Protein AF-A0A2V8YLY0-F1 (afdb_monomer)

Mean predicted aligned error: 11.82 Å

Foldseek 3Di:
DPDDPVRVVLLVLLLVLLVLLLCLCVVLVVCVVQVLVSVLSVLVNCLSVVLVVLCVPVNPPDPVSVVVNLVSLVVSLVSVLVSLVSLVCVLCVVPVVVCVVVVVVLVVLLVVQLVVLQVQLVPDPHSSVSSSVSSVLSSLVSLLVSLVVSVVCCVVVVSDDAPLSVLLSVLSNQLSVQLNVLVVCCVVVVPPCPVVSVVSNSVSNSVSSCSNNVVSVDRRDPDDPDPPPDDPVRVVVVVVVVVVVVVVVVVVVVVVVVVVVD

Secondary structure (DSSP, 8-state):
----HHHHHHHHHHHHHHHHHHHHHHHTTHHHH-HHHHHHHHHHHHHHHHHHHHHHHH-TT-HHHHHHHHHHHHHHHHHHHHHHHHHHHHHHTT-HHHHHHHHHHHHHHHHHHHHHHHHHHHTSSSHHHHHHHHHHHHHHHHHHHHHHHHHHHHHHH-----HHHHHHHHHHHHHHHHHHHHHHHHHHHHHHHHHHHHHHHHHHHHHHHHHHHHHHTSPPPP-PPP--SS-HHHHHHHHHHHHHHHHHHHHHHHHHHHHT--

Solvent-accessible surface area (backbone atoms only — not comparable to full-atom values): 14136 Å² total; per-residue (Å²): 130,88,68,51,74,65,57,50,49,51,52,51,50,46,52,51,50,52,50,52,40,40,50,42,35,61,76,66,48,41,41,80,76,37,50,47,46,40,49,31,48,55,47,54,52,58,42,56,52,46,48,53,49,39,44,70,75,60,33,91,85,32,68,68,40,51,54,51,47,55,50,46,49,51,53,50,52,53,30,46,52,45,23,52,50,50,51,53,50,62,58,32,58,92,38,61,76,57,38,66,61,52,50,54,59,52,52,48,51,53,50,52,40,51,51,51,14,51,58,62,6,71,79,42,101,51,37,71,61,45,22,51,54,39,38,50,57,42,45,28,48,49,49,33,54,51,52,50,50,50,51,53,48,28,69,74,66,66,46,76,57,53,78,67,55,50,38,49,51,46,21,52,41,55,31,22,48,50,48,48,50,52,52,56,47,36,72,74,42,47,89,79,38,54,80,49,50,61,55,52,53,50,51,41,47,46,52,24,51,48,49,51,36,64,63,58,76,43,83,74,76,76,83,74,73,77,83,62,94,45,54,75,64,53,49,51,51,53,51,50,51,51,52,53,51,52,51,50,55,53,51,50,53,54,48,54,55,56,65,72,76,111

Radius of gyration: 26.2 Å; Cα contacts (8 Å, |Δi|>4): 186; chains: 1; bounding box: 72×65×74 Å

pLDDT: mean 78.49, std 9.24, range [40.53, 93.44]

Nearest PDB structures (foldseek):
  8kgk-assembly1_A  TM=4.768E-01  e=6.847E-01  Homo sapiens
  8z8z-assembly1_B  TM=4.103E-01  e=3.509E+00  Homo sapiens

Sequence (262 aa):
MNLSPFQNFIWIAGTVLKLLLCVLVFARGLHRRLPLFSLYIALLLPEAVGVHWVYRHWGYTSQAAKYFYWMSLGIVLCARALAVAELCWRSLRDSPAVWGTVRKPLVLLASALLVYAAVSAASNRSPMIAFTLAVERSLDFGIVVILAALAGLGVRYKVWLGQTEKKVVLGFAVYSAFQVVNDALMEKWMMQYFRWWVSASVISFDAALLIWIVPLLRPLPPLTPPPTLFSQEESTAILAQILEQLRRIVQETKRVLRSRWK

Structure (mmCIF, N/CA/C/O backbone):
data_AF-A0A2V8YLY0-F1
#
_entry.id   AF-A0A2V8YLY0-F1
#
loop_
_atom_site.group_PDB
_atom_site.id
_atom_site.type_symbol
_atom_site.label_atom_id
_atom_site.label_alt_id
_atom_site.label_comp_id
_atom_site.label_asym_id
_atom_site.label_entity_id
_atom_site.label_seq_id
_atom_site.pdbx_PDB_ins_code
_atom_site.Cartn_x
_atom_site.Cartn_y
_atom_site.Cartn_z
_atom_site.occupancy
_atom_site.B_iso_or_equiv
_atom_site.auth_seq_id
_atom_site.auth_comp_id
_atom_site.auth_asym_id
_atom_site.auth_atom_id
_atom_site.pdbx_PDB_model_num
ATOM 1 N N . MET A 1 1 ? 12.822 -14.655 -23.819 1.00 41.16 1 MET A N 1
ATOM 2 C CA . MET A 1 1 ? 13.603 -15.000 -22.611 1.00 41.16 1 MET A CA 1
ATOM 3 C C . MET A 1 1 ? 12.951 -16.216 -21.981 1.00 41.16 1 MET A C 1
ATOM 5 O O . MET A 1 1 ? 11.786 -16.120 -21.620 1.00 41.16 1 MET A O 1
ATOM 9 N N . ASN A 1 2 ? 13.652 -17.349 -21.901 1.00 40.53 2 ASN A N 1
ATOM 10 C CA . ASN A 1 2 ? 13.166 -18.500 -21.139 1.00 40.53 2 ASN A CA 1
ATOM 11 C C . ASN A 1 2 ? 13.320 -18.159 -19.654 1.00 40.53 2 ASN A C 1
ATOM 13 O O . ASN A 1 2 ? 14.417 -18.245 -19.108 1.00 40.53 2 ASN A O 1
ATOM 17 N N . LEU A 1 3 ? 12.239 -17.671 -19.041 1.00 54.91 3 LEU A N 1
ATOM 18 C CA . LEU A 1 3 ? 12.147 -17.500 -17.593 1.00 54.91 3 LEU A CA 1
ATOM 19 C C . LEU A 1 3 ? 12.458 -18.847 -16.935 1.00 54.91 3 LEU A C 1
ATOM 21 O O . LEU A 1 3 ? 12.030 -19.893 -17.432 1.00 54.91 3 LEU A O 1
ATOM 25 N N . SER A 1 4 ? 13.224 -18.836 -15.844 1.00 69.94 4 SER A N 1
ATOM 26 C CA . SER A 1 4 ? 13.505 -20.084 -15.134 1.00 69.94 4 SER A CA 1
ATOM 27 C C . SER A 1 4 ? 12.184 -20.718 -14.663 1.00 69.94 4 SER A C 1
ATOM 29 O O . SER A 1 4 ? 11.226 -19.989 -14.382 1.00 69.94 4 SER A O 1
ATOM 31 N N . PRO A 1 5 ? 12.093 -22.056 -14.541 1.00 73.62 5 PRO A N 1
ATOM 32 C CA . PRO A 1 5 ? 10.867 -22.723 -14.087 1.00 73.62 5 PRO A CA 1
ATOM 33 C C . PRO A 1 5 ? 10.334 -22.142 -12.769 1.00 73.62 5 PRO A C 1
ATOM 35 O O . PRO A 1 5 ? 9.130 -21.980 -12.589 1.00 73.62 5 PRO A O 1
ATOM 38 N N . PHE A 1 6 ? 11.254 -21.741 -11.888 1.00 73.06 6 PHE A N 1
ATOM 39 C CA . PHE A 1 6 ? 10.962 -21.073 -10.625 1.00 73.06 6 PHE A CA 1
ATOM 40 C C . PHE A 1 6 ? 10.314 -19.690 -10.803 1.00 73.06 6 PHE A C 1
ATOM 42 O O . PHE A 1 6 ? 9.319 -19.391 -10.151 1.00 73.06 6 PHE A O 1
ATOM 49 N N . GLN A 1 7 ? 10.828 -18.858 -11.714 1.00 69.56 7 GLN A N 1
ATOM 50 C CA . GLN A 1 7 ? 10.248 -17.541 -11.999 1.00 69.56 7 GLN A CA 1
ATOM 51 C C . GLN A 1 7 ? 8.845 -17.655 -12.596 1.00 69.56 7 GLN A C 1
ATOM 53 O O . GLN A 1 7 ? 7.955 -16.913 -12.192 1.00 69.56 7 GLN A O 1
ATOM 58 N N . ASN A 1 8 ? 8.627 -18.609 -13.506 1.00 75.38 8 ASN A N 1
ATOM 59 C CA . ASN A 1 8 ? 7.294 -18.877 -14.049 1.00 75.38 8 ASN A CA 1
ATOM 60 C C . ASN A 1 8 ? 6.316 -19.329 -12.961 1.00 75.38 8 ASN A C 1
ATOM 62 O O . ASN A 1 8 ? 5.186 -18.846 -12.924 1.00 75.38 8 ASN A O 1
ATOM 66 N N . PHE A 1 9 ? 6.748 -20.218 -12.060 1.00 80.38 9 PHE A N 1
ATOM 67 C CA . PHE A 1 9 ? 5.917 -20.674 -10.948 1.00 80.38 9 PHE A CA 1
ATOM 68 C C . PHE A 1 9 ? 5.492 -19.515 -10.039 1.00 80.38 9 PHE A C 1
ATOM 70 O O . PHE A 1 9 ? 4.301 -19.357 -9.784 1.00 80.38 9 PHE A O 1
ATOM 77 N N . ILE A 1 10 ? 6.440 -18.670 -9.617 1.00 77.31 10 ILE A N 1
ATOM 78 C CA . ILE A 1 10 ? 6.153 -17.482 -8.799 1.00 77.31 10 ILE A CA 1
ATOM 79 C C . ILE A 1 10 ? 5.173 -16.550 -9.518 1.00 77.31 10 ILE A C 1
ATOM 81 O O . ILE A 1 10 ? 4.211 -16.075 -8.924 1.00 77.31 10 ILE A O 1
ATOM 85 N N . TRP A 1 11 ? 5.382 -16.308 -10.810 1.00 73.69 11 TRP A N 1
ATOM 86 C CA . TRP A 1 11 ? 4.554 -15.377 -11.571 1.00 73.69 11 TRP A CA 1
ATOM 87 C C . TRP A 1 11 ? 3.104 -15.868 -11.721 1.00 73.69 11 TRP A C 1
ATOM 89 O O . TRP A 1 11 ? 2.153 -15.094 -11.562 1.00 73.69 11 TRP A O 1
ATOM 99 N N . ILE A 1 12 ? 2.920 -17.170 -11.968 1.00 80.69 12 ILE A N 1
ATOM 100 C CA . ILE A 1 12 ? 1.597 -17.808 -12.008 1.00 80.69 12 ILE A CA 1
ATOM 101 C C . ILE A 1 12 ? 0.954 -17.772 -10.620 1.00 80.69 12 ILE A C 1
ATOM 103 O O . ILE A 1 12 ? -0.197 -17.353 -10.502 1.00 80.69 12 ILE A O 1
ATOM 107 N N . ALA A 1 13 ? 1.691 -18.157 -9.575 1.00 84.31 13 ALA A N 1
ATOM 108 C CA . ALA A 1 13 ? 1.198 -18.153 -8.202 1.00 84.31 13 ALA A CA 1
ATOM 109 C C . ALA A 1 13 ? 0.728 -16.751 -7.780 1.00 84.31 13 ALA A C 1
ATOM 111 O O . ALA A 1 13 ? -0.413 -16.602 -7.343 1.00 84.31 13 ALA A O 1
ATOM 112 N N . GLY A 1 14 ? 1.538 -15.715 -8.008 1.00 83.12 14 GLY A N 1
ATOM 113 C CA . GLY A 1 14 ? 1.180 -14.327 -7.712 1.00 83.12 14 GLY A CA 1
ATOM 114 C C . GLY A 1 14 ? -0.052 -13.852 -8.489 1.00 83.12 14 GLY A C 1
ATOM 115 O O . GLY A 1 14 ? -0.933 -13.198 -7.929 1.00 83.12 14 GLY A O 1
ATOM 116 N N . THR A 1 15 ? -0.190 -14.238 -9.763 1.00 83.44 15 THR A N 1
ATOM 117 C CA . THR A 1 15 ? -1.382 -13.913 -10.570 1.00 83.44 15 THR A CA 1
ATOM 118 C C . THR A 1 15 ? -2.642 -14.590 -10.019 1.00 83.44 15 THR A C 1
ATOM 120 O O . THR A 1 15 ? -3.688 -13.949 -9.900 1.00 83.44 15 THR A O 1
ATOM 123 N N . VAL A 1 16 ? -2.543 -15.862 -9.618 1.00 87.31 16 VAL A N 1
ATOM 124 C CA . VAL A 1 16 ? -3.645 -16.604 -8.988 1.00 87.31 16 VAL A CA 1
ATOM 125 C C . VAL A 1 16 ? -4.021 -15.988 -7.640 1.00 87.31 16 VAL A C 1
ATOM 127 O O . VAL A 1 16 ? -5.209 -15.810 -7.374 1.00 87.31 16 VAL A O 1
ATOM 130 N N . LEU A 1 17 ? -3.046 -15.598 -6.812 1.00 87.56 17 LEU A N 1
ATOM 131 C CA . LEU A 1 17 ? -3.305 -14.917 -5.539 1.00 87.56 17 LEU A CA 1
ATOM 132 C C . LEU A 1 17 ? -4.013 -13.571 -5.748 1.00 87.56 17 LEU A C 1
ATOM 134 O O . LEU A 1 17 ? -4.993 -13.293 -5.057 1.00 87.56 17 LEU A O 1
ATOM 138 N N . LYS A 1 18 ? -3.569 -12.753 -6.715 1.00 88.44 18 LYS A N 1
ATOM 139 C CA . LYS A 1 18 ? -4.235 -11.486 -7.078 1.00 88.44 18 LYS A CA 1
ATOM 140 C C . LYS A 1 18 ? -5.692 -11.722 -7.488 1.00 88.44 18 LYS A C 1
ATOM 142 O O . LYS A 1 18 ? -6.584 -11.013 -7.020 1.00 88.44 18 LYS A O 1
ATOM 147 N N . LEU A 1 19 ? -5.943 -12.736 -8.322 1.00 88.94 19 LEU A N 1
ATOM 148 C CA . LEU A 1 19 ? -7.290 -13.094 -8.773 1.00 88.94 19 LEU A CA 1
ATOM 149 C C . LEU A 1 19 ? -8.170 -13.557 -7.608 1.00 88.94 19 LEU A C 1
ATOM 151 O O . LEU A 1 19 ? -9.281 -13.058 -7.440 1.00 88.94 19 LEU A O 1
ATOM 155 N N . LEU A 1 20 ? -7.655 -14.464 -6.776 1.00 89.12 20 LEU A N 1
ATOM 156 C CA . LEU A 1 20 ? -8.348 -14.968 -5.595 1.00 89.12 20 LEU A CA 1
ATOM 157 C C . LEU A 1 20 ? -8.722 -13.821 -4.650 1.00 89.12 20 LEU A C 1
ATOM 159 O O . LEU A 1 20 ? -9.869 -13.727 -4.216 1.00 89.12 20 LEU A O 1
ATOM 163 N N . LEU A 1 21 ? -7.774 -12.926 -4.358 1.00 87.94 21 LEU A N 1
ATOM 164 C CA . LEU A 1 21 ? -8.014 -11.775 -3.497 1.00 87.94 21 LEU A CA 1
ATOM 165 C C . LEU A 1 21 ? -9.084 -10.853 -4.089 1.00 87.94 21 LEU A C 1
ATOM 167 O O . LEU A 1 21 ? -9.997 -10.454 -3.370 1.00 87.94 21 LEU A O 1
ATOM 171 N N . CYS A 1 22 ? -9.019 -10.563 -5.390 1.00 89.06 22 CYS A N 1
ATOM 172 C CA . CYS A 1 22 ? -10.027 -9.763 -6.079 1.00 89.06 22 CYS A CA 1
ATOM 173 C C . CYS A 1 22 ? -11.427 -10.380 -5.924 1.00 89.06 22 CYS A C 1
ATOM 175 O O . CYS A 1 22 ? -12.341 -9.727 -5.417 1.00 89.06 22 CYS A O 1
ATOM 177 N N . VAL A 1 23 ? -11.581 -11.670 -6.243 1.00 88.62 23 VAL A N 1
ATOM 178 C CA . VAL A 1 23 ? -12.856 -12.389 -6.090 1.00 88.62 23 VAL A CA 1
ATOM 179 C C . VAL A 1 23 ? -13.354 -12.327 -4.646 1.00 88.62 23 VAL A C 1
ATOM 181 O O . VAL A 1 23 ? -14.522 -12.017 -4.420 1.00 88.62 23 VAL A O 1
ATOM 184 N N . LEU A 1 24 ? -12.485 -12.552 -3.657 1.00 85.69 24 LEU A N 1
ATOM 185 C CA . LEU A 1 24 ? -12.855 -12.491 -2.240 1.00 85.69 24 LEU A CA 1
ATOM 186 C C . LEU A 1 24 ? -13.300 -11.087 -1.808 1.00 85.69 24 LEU A C 1
ATOM 188 O O . LEU A 1 24 ? -14.279 -10.963 -1.074 1.00 85.69 24 LEU A O 1
ATOM 192 N N . VAL A 1 25 ? -12.635 -10.029 -2.275 1.00 87.25 25 VAL A N 1
ATOM 193 C CA . VAL A 1 25 ? -12.986 -8.631 -1.969 1.00 87.25 25 VAL A CA 1
ATOM 194 C C . VAL A 1 25 ? -14.392 -8.280 -2.473 1.00 87.25 25 VAL A C 1
ATOM 196 O O . VAL A 1 25 ? -15.172 -7.641 -1.753 1.00 87.25 25 VAL A O 1
ATOM 199 N N . PHE A 1 26 ? -14.751 -8.731 -3.678 1.00 86.88 26 PHE A N 1
ATOM 200 C CA . PHE A 1 26 ? -16.082 -8.505 -4.245 1.00 86.88 26 PHE A CA 1
ATOM 201 C C . PHE A 1 26 ? -17.141 -9.426 -3.627 1.00 86.88 26 PHE A C 1
ATOM 203 O O . PHE A 1 26 ? -18.161 -8.926 -3.149 1.00 86.88 26 PHE A O 1
ATOM 210 N N . ALA A 1 27 ? -16.872 -10.731 -3.535 1.00 84.44 27 ALA A N 1
ATOM 211 C CA . ALA A 1 27 ? -17.805 -11.727 -3.006 1.00 84.44 27 ALA A CA 1
ATOM 212 C C . ALA A 1 27 ? -18.130 -11.516 -1.519 1.00 84.44 27 ALA A C 1
ATOM 214 O O . ALA A 1 27 ? -19.262 -11.729 -1.092 1.00 84.44 27 ALA A O 1
ATOM 215 N N . ARG A 1 28 ? -17.158 -11.065 -0.713 1.00 82.12 28 ARG A N 1
ATOM 216 C CA . ARG A 1 28 ? -17.361 -10.783 0.719 1.00 82.12 28 ARG A CA 1
ATOM 217 C C . ARG A 1 28 ? -17.879 -9.371 0.996 1.00 82.12 28 ARG A C 1
ATOM 219 O O . ARG A 1 28 ? -18.094 -9.033 2.155 1.00 82.12 28 ARG A O 1
ATOM 226 N N . GLY A 1 29 ? -18.071 -8.534 -0.026 1.00 80.88 29 GLY A N 1
ATOM 227 C CA . GLY A 1 29 ? -18.573 -7.169 0.151 1.00 80.88 29 GLY A CA 1
ATOM 228 C C . GLY A 1 29 ? -17.566 -6.193 0.771 1.00 80.88 29 GLY A C 1
ATOM 229 O O . GLY A 1 29 ? -17.969 -5.124 1.237 1.00 80.88 29 GLY A O 1
ATOM 230 N N . LEU A 1 30 ? -16.264 -6.519 0.770 1.00 82.25 30 LEU A N 1
ATOM 231 C CA . LEU A 1 30 ? -15.231 -5.621 1.296 1.00 82.25 30 LEU A CA 1
ATOM 232 C C . LEU A 1 30 ? -15.172 -4.315 0.495 1.00 82.25 30 LEU A C 1
ATOM 234 O O . LEU A 1 30 ? -14.935 -3.272 1.088 1.00 82.25 30 LEU A O 1
ATOM 238 N N . HIS A 1 31 ? -15.513 -4.334 -0.797 1.00 83.88 31 HIS A N 1
ATOM 239 C CA . HIS A 1 31 ? -15.623 -3.135 -1.641 1.00 83.88 31 HIS A CA 1
ATOM 240 C C . HIS A 1 31 ? -16.570 -2.055 -1.104 1.00 83.88 31 HIS A C 1
ATOM 242 O O . HIS A 1 31 ? -16.339 -0.873 -1.339 1.00 83.88 31 HIS A O 1
ATOM 248 N N . ARG A 1 32 ? -17.599 -2.423 -0.328 1.00 81.19 32 ARG A N 1
ATOM 249 C CA . ARG A 1 32 ? -18.477 -1.444 0.338 1.00 81.19 32 ARG A CA 1
ATOM 250 C C . ARG A 1 32 ? -17.827 -0.838 1.581 1.00 81.19 32 ARG A C 1
ATOM 252 O O . ARG A 1 32 ? -18.146 0.283 1.971 1.00 81.19 32 ARG A O 1
ATOM 259 N N . ARG A 1 33 ? -16.926 -1.587 2.225 1.00 80.25 33 ARG A N 1
ATOM 260 C CA . ARG A 1 33 ? -16.197 -1.158 3.422 1.00 80.25 33 ARG A CA 1
ATOM 261 C C . ARG A 1 33 ? -14.854 -0.516 3.116 1.00 80.25 33 ARG A C 1
ATOM 263 O O . ARG A 1 33 ? -14.413 0.240 3.946 1.00 80.25 33 ARG A O 1
ATOM 270 N N . LEU A 1 34 ? -14.183 -0.800 2.014 1.00 84.19 34 LEU A N 1
ATOM 271 C CA . LEU A 1 34 ? -12.896 -0.199 1.654 1.00 84.19 34 LEU A CA 1
ATOM 272 C C . LEU A 1 34 ? -12.841 -0.045 0.125 1.00 84.19 34 LEU A C 1
ATOM 274 O O . LEU A 1 34 ? -12.194 -0.856 -0.550 1.00 84.19 34 LEU A O 1
ATOM 278 N N . PRO A 1 35 ? -13.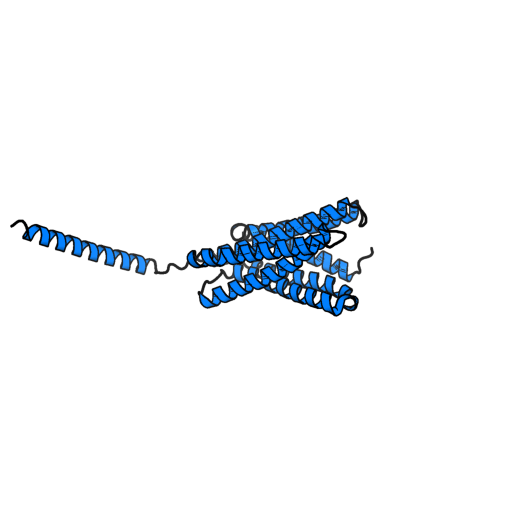601 0.905 -0.456 1.00 87.56 35 PRO A N 1
ATOM 279 C CA . PRO A 1 35 ? -13.665 1.090 -1.902 1.00 87.56 35 PRO A CA 1
ATOM 280 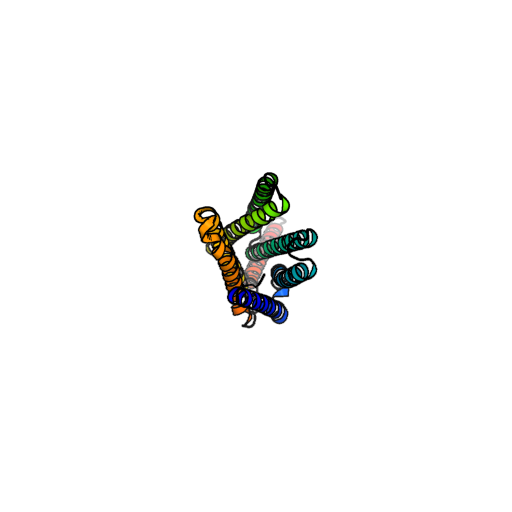C C . PRO A 1 35 ? -12.309 1.413 -2.538 1.00 87.56 35 PRO A C 1
ATOM 282 O O . PRO A 1 35 ? -12.028 0.884 -3.611 1.00 87.56 35 PRO A O 1
ATOM 285 N N . LEU A 1 36 ? -11.446 2.213 -1.897 1.00 88.38 36 LEU A N 1
ATOM 286 C CA . LEU A 1 36 ? -10.148 2.582 -2.481 1.00 88.38 36 LEU A CA 1
ATOM 287 C C . LEU A 1 36 ? -9.148 1.426 -2.413 1.00 88.38 36 LEU A C 1
ATOM 289 O O . LEU A 1 36 ? -8.455 1.163 -3.394 1.00 88.38 36 LEU A O 1
ATOM 293 N N . PHE A 1 37 ? -9.130 0.668 -1.312 1.00 87.81 37 PHE A N 1
ATOM 294 C CA . PHE A 1 37 ? -8.373 -0.590 -1.266 1.00 87.81 37 PHE A CA 1
ATOM 295 C C . PHE A 1 37 ? -8.852 -1.580 -2.333 1.00 87.81 37 PHE A C 1
ATOM 297 O O . PHE A 1 37 ? -8.048 -2.210 -3.013 1.00 87.81 37 PHE A O 1
ATOM 304 N N . SER A 1 38 ? -10.164 -1.695 -2.521 1.00 87.50 38 SER A N 1
ATOM 305 C CA . SER A 1 38 ? -10.733 -2.622 -3.502 1.00 87.50 38 SER A CA 1
ATOM 306 C C . SER A 1 38 ? -10.431 -2.198 -4.936 1.00 87.50 38 SER A C 1
ATOM 308 O O . SER A 1 38 ? -10.157 -3.052 -5.773 1.00 87.50 38 SER A O 1
ATOM 310 N N . LEU A 1 39 ? -10.408 -0.889 -5.205 1.00 90.06 39 LEU A N 1
ATOM 311 C CA . LEU A 1 39 ? -9.943 -0.334 -6.473 1.00 90.06 39 LEU A CA 1
ATOM 312 C C . LEU A 1 39 ? -8.467 -0.666 -6.715 1.00 90.06 39 LEU A C 1
ATOM 314 O O . LEU A 1 39 ? -8.121 -1.109 -7.806 1.00 90.06 39 LEU A O 1
ATOM 318 N N . TYR A 1 40 ? -7.610 -0.511 -5.703 1.00 89.12 40 TYR A N 1
ATOM 319 C CA . TYR A 1 40 ? -6.205 -0.911 -5.791 1.00 89.12 40 TYR A CA 1
ATOM 320 C C . TYR A 1 40 ? -6.063 -2.398 -6.147 1.00 89.12 40 TYR A C 1
ATOM 322 O O . TYR A 1 40 ? -5.373 -2.726 -7.110 1.00 89.12 40 TYR A O 1
ATOM 330 N N . ILE A 1 41 ? -6.780 -3.290 -5.453 1.00 88.31 41 ILE A N 1
ATOM 331 C CA . ILE A 1 41 ? -6.767 -4.728 -5.764 1.00 88.31 41 ILE A CA 1
ATOM 332 C C . ILE A 1 41 ? -7.286 -5.010 -7.179 1.00 88.31 41 ILE A C 1
ATOM 334 O O . ILE A 1 41 ? -6.700 -5.820 -7.897 1.00 88.31 41 ILE A O 1
ATOM 338 N N . ALA A 1 42 ? -8.348 -4.328 -7.608 1.00 88.62 42 ALA A N 1
ATOM 339 C CA . ALA A 1 42 ? -8.891 -4.483 -8.951 1.00 88.62 42 ALA A CA 1
ATOM 340 C C . ALA A 1 42 ? -7.898 -4.037 -10.033 1.00 88.62 42 ALA A C 1
ATOM 342 O O . ALA A 1 42 ? -7.843 -4.674 -11.076 1.00 88.62 42 ALA A O 1
ATOM 343 N N . LEU A 1 43 ? -7.090 -2.999 -9.783 1.00 88.44 43 LEU A N 1
ATOM 344 C CA . LEU A 1 43 ? -6.083 -2.487 -10.721 1.00 88.44 43 LEU A CA 1
ATOM 345 C C . LEU A 1 43 ? -4.837 -3.383 -10.842 1.00 88.44 43 LEU A C 1
ATOM 347 O O . LEU A 1 43 ? -4.182 -3.357 -11.882 1.00 88.44 43 LEU A O 1
ATOM 351 N N . LEU A 1 44 ? -4.543 -4.224 -9.843 1.00 86.00 44 LEU A N 1
ATOM 352 C CA . LEU A 1 44 ? -3.421 -5.175 -9.898 1.00 86.00 44 LEU A CA 1
ATOM 353 C C . LEU A 1 44 ? -3.583 -6.252 -10.985 1.00 86.00 44 LEU A C 1
ATOM 355 O O . LEU A 1 44 ? -2.586 -6.798 -11.459 1.00 86.00 44 LEU A O 1
ATOM 359 N N . LEU A 1 45 ? -4.821 -6.595 -11.358 1.00 85.06 45 LEU A N 1
ATOM 360 C CA . LEU A 1 45 ? -5.109 -7.613 -12.374 1.00 85.06 45 LEU A CA 1
ATOM 361 C C . LEU A 1 45 ? -4.899 -7.092 -13.811 1.00 85.06 45 LEU A C 1
ATOM 363 O O . LEU A 1 45 ? -4.133 -7.717 -14.546 1.00 85.06 45 LEU A O 1
ATOM 367 N N . PRO A 1 46 ? -5.507 -5.960 -14.230 1.00 83.56 46 PRO A N 1
ATOM 368 C CA . PRO A 1 46 ? -5.242 -5.340 -15.523 1.00 83.56 46 PRO A CA 1
ATOM 369 C C . PRO A 1 46 ? -3.779 -4.961 -15.709 1.00 83.56 46 PRO A C 1
ATOM 371 O O . PRO A 1 46 ? -3.284 -5.056 -16.824 1.00 83.56 46 PRO A O 1
ATOM 374 N N . GLU A 1 47 ? -3.082 -4.553 -14.646 1.00 83.06 47 GLU A N 1
ATOM 375 C CA . GLU A 1 47 ? -1.647 -4.282 -14.714 1.00 83.06 47 GLU A CA 1
ATOM 376 C C . GLU A 1 47 ? -0.868 -5.563 -15.042 1.00 83.06 47 GLU A C 1
ATOM 378 O O . GLU A 1 47 ? -0.179 -5.605 -16.059 1.00 83.06 47 GLU A O 1
ATOM 383 N N . ALA A 1 48 ? -1.071 -6.652 -14.293 1.00 79.06 48 ALA A N 1
ATOM 384 C CA . ALA A 1 48 ? -0.387 -7.920 -14.551 1.00 79.06 48 ALA A CA 1
ATOM 385 C C . ALA A 1 48 ? -0.677 -8.493 -15.954 1.00 79.06 48 ALA A C 1
ATOM 387 O O . ALA A 1 48 ? 0.237 -8.922 -16.664 1.00 79.06 48 ALA A O 1
ATOM 388 N N . VAL A 1 49 ? -1.948 -8.482 -16.374 1.00 80.06 49 VAL A N 1
ATOM 389 C CA . VAL A 1 49 ? -2.377 -8.992 -17.688 1.00 80.06 49 VAL A CA 1
ATOM 390 C C . VAL A 1 49 ? -1.921 -8.065 -18.813 1.00 80.06 49 VAL A C 1
ATOM 392 O O . VAL A 1 49 ? -1.402 -8.533 -19.827 1.00 80.06 49 VAL A O 1
ATOM 395 N N . GLY A 1 50 ? -2.086 -6.756 -18.630 1.00 77.69 50 GLY A N 1
ATOM 396 C CA . GLY A 1 50 ? -1.722 -5.733 -19.601 1.00 77.69 50 GLY A CA 1
ATOM 397 C C . GLY A 1 50 ? -0.229 -5.750 -19.881 1.00 77.69 50 GLY A C 1
ATOM 398 O O . GLY A 1 50 ? 0.169 -5.849 -21.035 1.00 77.69 50 GLY A O 1
ATOM 399 N N . VAL A 1 51 ? 0.605 -5.764 -18.841 1.00 74.75 51 VAL A N 1
ATOM 400 C CA . VAL A 1 51 ? 2.064 -5.839 -18.981 1.00 74.75 51 VAL A CA 1
ATOM 401 C C . VAL A 1 51 ? 2.483 -7.109 -19.726 1.00 74.75 51 VAL A C 1
ATOM 403 O O . VAL A 1 51 ? 3.281 -7.039 -20.662 1.00 74.75 51 VAL A O 1
ATOM 406 N N . HIS A 1 52 ? 1.905 -8.264 -19.383 1.00 74.31 52 HIS A N 1
ATOM 407 C CA . HIS A 1 52 ? 2.198 -9.520 -20.077 1.00 74.31 52 HIS A CA 1
ATOM 408 C C . HIS A 1 52 ? 1.814 -9.475 -21.561 1.00 74.31 52 HIS A C 1
ATOM 410 O O . HIS A 1 52 ? 2.593 -9.886 -22.424 1.00 74.31 52 HIS A O 1
ATOM 416 N N . TRP A 1 53 ? 0.627 -8.954 -21.871 1.00 76.81 53 TRP A N 1
ATOM 417 C CA . TRP A 1 53 ? 0.128 -8.854 -23.240 1.00 76.81 53 TRP A CA 1
ATOM 418 C C . TRP A 1 53 ? 0.948 -7.868 -24.081 1.00 76.81 53 TRP A C 1
ATOM 420 O O . TRP A 1 53 ? 1.380 -8.207 -25.182 1.00 76.81 53 TRP A O 1
ATOM 430 N N . VAL A 1 54 ? 1.244 -6.688 -23.530 1.00 76.81 54 VAL A N 1
ATOM 431 C CA . VAL A 1 54 ? 2.048 -5.640 -24.172 1.00 76.81 54 VAL A CA 1
ATOM 432 C C . VAL A 1 54 ? 3.453 -6.142 -24.501 1.00 76.81 54 VAL A C 1
ATOM 434 O O . VAL A 1 54 ? 3.919 -5.959 -25.628 1.00 76.81 54 VAL A O 1
ATOM 437 N N . TYR A 1 55 ? 4.116 -6.832 -23.568 1.00 70.25 55 TYR A N 1
ATOM 438 C CA . TYR A 1 55 ? 5.439 -7.401 -23.834 1.00 70.25 55 TYR A CA 1
ATOM 439 C C . TYR A 1 55 ? 5.405 -8.552 -24.840 1.00 70.25 55 TYR A C 1
ATOM 441 O O . TYR A 1 55 ? 6.350 -8.699 -25.617 1.00 70.25 55 TYR A O 1
ATOM 449 N N . ARG A 1 56 ? 4.328 -9.345 -24.869 1.00 74.88 56 ARG A N 1
ATOM 450 C CA . ARG A 1 56 ? 4.160 -10.425 -25.848 1.00 74.88 56 ARG A CA 1
ATOM 451 C C . ARG A 1 56 ? 3.886 -9.903 -27.259 1.00 74.88 56 ARG A C 1
ATOM 453 O O . ARG A 1 56 ? 4.347 -10.519 -28.213 1.00 74.88 56 ARG A O 1
ATOM 460 N N . HIS A 1 57 ? 3.145 -8.803 -27.394 1.00 74.56 57 HIS A N 1
ATOM 461 C CA . HIS A 1 57 ? 2.752 -8.264 -28.696 1.00 74.56 57 HIS A CA 1
ATOM 462 C C . HIS A 1 57 ? 3.813 -7.336 -29.309 1.00 74.56 57 HIS A C 1
ATOM 464 O O . HIS A 1 57 ? 4.132 -7.473 -30.486 1.00 74.56 57 HIS A O 1
ATOM 470 N N . TRP A 1 58 ? 4.397 -6.423 -28.522 1.00 71.94 58 TRP A N 1
ATOM 471 C CA . TRP A 1 58 ? 5.338 -5.407 -29.024 1.00 71.94 58 TRP A CA 1
ATOM 472 C C . TRP A 1 58 ? 6.812 -5.663 -28.681 1.00 71.94 58 TRP A C 1
ATOM 474 O O . TRP A 1 58 ? 7.687 -4.975 -29.209 1.00 71.94 58 TRP A O 1
ATOM 484 N N . GLY A 1 59 ? 7.110 -6.643 -27.823 1.00 66.31 59 GLY A N 1
ATOM 485 C CA . GLY A 1 59 ? 8.475 -6.970 -27.411 1.00 66.31 59 GLY A CA 1
ATOM 486 C C . GLY A 1 59 ? 9.105 -5.954 -26.444 1.00 66.31 59 GLY A C 1
ATOM 487 O O . GLY A 1 59 ? 8.643 -4.829 -26.264 1.00 66.31 59 GLY A O 1
ATOM 488 N N . TYR A 1 60 ? 10.204 -6.357 -25.800 1.00 64.38 60 TYR A N 1
ATOM 489 C CA . TYR A 1 60 ? 10.867 -5.594 -24.726 1.00 64.38 60 TYR A CA 1
ATOM 490 C C . TYR A 1 60 ? 11.542 -4.288 -25.177 1.00 64.38 60 TYR A C 1
ATOM 492 O O . TYR A 1 60 ? 11.851 -3.425 -24.353 1.00 64.38 60 TYR A O 1
ATOM 500 N N . THR A 1 61 ? 11.802 -4.135 -26.474 1.00 66.31 61 THR A N 1
ATOM 501 C CA . THR A 1 61 ? 12.554 -3.003 -27.031 1.00 66.31 61 THR A CA 1
ATOM 502 C C . THR A 1 61 ? 11.664 -1.840 -27.471 1.00 66.31 61 THR A C 1
ATOM 504 O O . THR A 1 61 ? 12.174 -0.733 -27.650 1.00 66.31 61 THR A O 1
ATOM 507 N N . SER A 1 62 ? 10.348 -2.047 -27.590 1.00 74.31 62 SER A N 1
ATOM 508 C CA . SER A 1 62 ? 9.408 -1.031 -28.071 1.00 74.31 62 SER A CA 1
ATOM 509 C C . SER A 1 62 ? 9.212 0.119 -27.073 1.00 74.31 62 SER A C 1
ATOM 511 O O . SER A 1 62 ? 9.009 -0.095 -25.876 1.00 74.31 62 SER A O 1
ATOM 513 N N . GLN A 1 63 ? 9.231 1.359 -27.575 1.00 74.00 63 GLN A N 1
ATOM 514 C CA . GLN A 1 63 ? 8.926 2.565 -26.791 1.00 74.00 63 GLN A CA 1
ATOM 515 C C . GLN A 1 63 ? 7.495 2.531 -26.234 1.00 74.00 63 GLN A C 1
ATOM 517 O O . GLN A 1 63 ? 7.283 2.861 -25.070 1.00 74.00 63 GLN A O 1
ATOM 522 N N . ALA A 1 64 ? 6.521 2.059 -27.021 1.00 73.69 64 ALA A N 1
ATOM 523 C CA . ALA A 1 64 ? 5.125 1.974 -26.590 1.00 73.69 64 ALA A CA 1
ATOM 524 C C . ALA A 1 64 ? 4.946 1.029 -25.388 1.00 73.69 64 ALA A C 1
ATOM 526 O O . ALA A 1 64 ? 4.234 1.360 -24.441 1.00 73.69 64 ALA A O 1
ATOM 527 N N . ALA A 1 65 ? 5.660 -0.104 -25.383 1.00 74.38 65 ALA A N 1
ATOM 528 C CA . ALA A 1 65 ? 5.635 -1.053 -24.272 1.00 74.38 65 ALA A CA 1
ATOM 529 C C . ALA A 1 65 ? 6.212 -0.454 -22.983 1.00 74.38 65 ALA A C 1
ATOM 531 O O . ALA A 1 65 ? 5.662 -0.657 -21.901 1.00 74.38 65 ALA A O 1
ATOM 532 N N . LYS A 1 66 ? 7.283 0.343 -23.103 1.00 74.06 66 LYS A N 1
ATOM 533 C CA . LYS A 1 66 ? 7.865 1.073 -21.971 1.00 74.06 66 LYS A CA 1
ATOM 534 C C . LYS A 1 66 ? 6.868 2.082 -21.402 1.00 74.06 66 LYS A C 1
ATOM 536 O O . LYS A 1 66 ? 6.603 2.036 -20.207 1.00 74.06 66 LYS A O 1
ATOM 541 N N . TYR A 1 67 ? 6.287 2.953 -22.229 1.00 78.19 67 TYR A N 1
ATOM 542 C CA . TYR A 1 67 ? 5.317 3.947 -21.75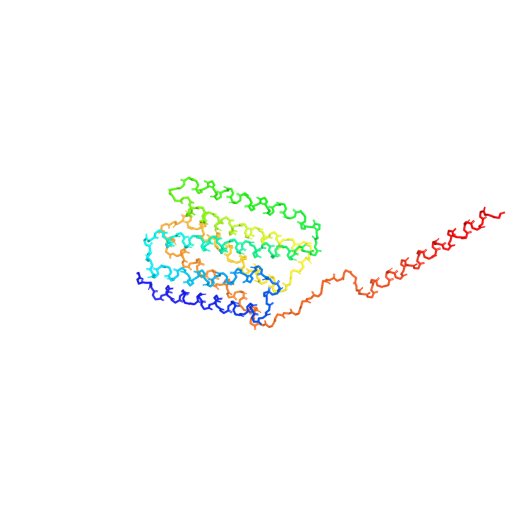1 1.00 78.19 67 TYR A CA 1
ATOM 543 C C . TYR A 1 67 ? 4.103 3.307 -21.077 1.00 78.19 67 TYR A C 1
ATOM 545 O O . TYR A 1 67 ? 3.702 3.764 -20.009 1.00 78.19 67 TYR A O 1
ATOM 553 N N . PHE A 1 68 ? 3.556 2.234 -21.656 1.00 80.62 68 PHE A N 1
ATOM 554 C CA . PHE A 1 68 ? 2.425 1.521 -21.067 1.00 80.62 68 PHE A CA 1
ATOM 555 C C . PHE A 1 68 ? 2.764 0.966 -19.678 1.00 80.62 68 PHE A C 1
ATOM 557 O O . PHE A 1 68 ? 2.023 1.222 -18.734 1.00 80.62 68 PHE A O 1
ATOM 564 N N . TYR A 1 69 ? 3.907 0.284 -19.543 1.00 79.88 69 TYR A N 1
ATOM 565 C CA . TYR A 1 69 ? 4.373 -0.269 -18.269 1.00 79.88 69 TYR A CA 1
ATOM 566 C C . TYR A 1 69 ? 4.550 0.811 -17.190 1.00 79.88 69 TYR A C 1
ATOM 568 O O . TYR A 1 69 ? 4.064 0.669 -16.069 1.00 79.88 69 TYR A O 1
ATOM 576 N N . TRP A 1 70 ? 5.214 1.922 -17.522 1.00 81.06 70 TRP A N 1
ATOM 577 C CA . TRP A 1 70 ? 5.456 2.992 -16.550 1.00 81.06 70 TRP A CA 1
ATOM 578 C C . TRP A 1 70 ? 4.169 3.730 -16.162 1.00 81.06 70 TRP A C 1
ATOM 580 O O . TRP A 1 70 ? 3.995 4.086 -14.998 1.00 81.06 70 TRP A O 1
ATOM 590 N N . MET A 1 71 ? 3.235 3.908 -17.102 1.00 81.06 71 MET A N 1
ATOM 591 C CA . MET A 1 71 ? 1.915 4.478 -16.815 1.00 81.06 71 MET A CA 1
ATOM 592 C C . MET A 1 71 ? 1.078 3.553 -15.928 1.00 81.06 71 MET A C 1
ATOM 594 O O . MET A 1 71 ? 0.494 4.022 -14.951 1.00 81.06 71 MET A O 1
ATOM 598 N N . SER A 1 72 ? 1.037 2.247 -16.219 1.00 82.81 72 SER A N 1
ATOM 599 C CA . SER A 1 72 ? 0.310 1.284 -15.383 1.00 82.81 72 SER A CA 1
ATOM 600 C C . SER A 1 72 ? 0.895 1.213 -13.975 1.00 82.81 72 SER A C 1
ATOM 602 O O . SER A 1 72 ? 0.138 1.225 -13.006 1.00 82.81 72 SER A O 1
ATOM 604 N N . LEU A 1 73 ? 2.226 1.234 -13.851 1.00 81.94 73 LEU A N 1
ATOM 605 C CA . LEU A 1 73 ? 2.908 1.275 -12.559 1.00 81.94 73 LEU A CA 1
ATOM 606 C C . LEU A 1 73 ? 2.538 2.541 -11.773 1.00 81.94 73 LEU A C 1
ATOM 608 O O . LEU A 1 73 ? 2.134 2.449 -10.616 1.00 81.94 73 LEU A O 1
ATOM 612 N N . GLY A 1 74 ? 2.584 3.715 -12.411 1.00 81.19 74 GLY A N 1
ATOM 613 C CA . GLY A 1 74 ? 2.181 4.978 -11.787 1.00 81.19 74 GLY A CA 1
ATOM 614 C C . GLY A 1 74 ? 0.731 4.967 -11.289 1.00 81.19 74 GLY A C 1
ATOM 615 O O . GLY A 1 74 ? 0.458 5.388 -10.165 1.00 81.19 74 GLY A O 1
ATOM 616 N N . ILE A 1 75 ? -0.197 4.420 -12.080 1.00 85.12 75 ILE A N 1
ATOM 617 C CA . ILE A 1 75 ? -1.610 4.277 -11.692 1.00 85.12 75 ILE A CA 1
ATOM 618 C C . ILE A 1 75 ? -1.753 3.372 -10.460 1.00 85.12 75 ILE A C 1
ATOM 620 O O . ILE A 1 75 ? -2.470 3.725 -9.520 1.00 85.12 75 ILE A O 1
ATOM 624 N N . VAL A 1 76 ? -1.056 2.233 -10.431 1.00 87.25 76 VAL A N 1
ATOM 625 C CA . VAL A 1 76 ? -1.087 1.299 -9.295 1.00 87.25 76 VAL A CA 1
ATOM 626 C C . VAL A 1 76 ? -0.491 1.932 -8.034 1.00 87.25 76 VAL A C 1
ATOM 628 O O . VAL A 1 76 ? -1.065 1.778 -6.954 1.00 87.25 76 VAL A O 1
ATOM 631 N N . LEU A 1 77 ? 0.599 2.697 -8.150 1.00 85.25 77 LEU A N 1
ATOM 632 C CA . LEU A 1 77 ? 1.203 3.425 -7.026 1.00 85.25 77 LEU A CA 1
ATOM 633 C C . LEU A 1 77 ? 0.256 4.492 -6.461 1.00 85.25 77 LEU A C 1
ATOM 635 O O . LEU A 1 77 ? 0.077 4.576 -5.244 1.00 85.25 77 LEU A O 1
ATOM 639 N N . CYS A 1 78 ? -0.412 5.259 -7.326 1.00 84.81 78 CYS A N 1
ATOM 640 C CA . CYS A 1 78 ? -1.436 6.220 -6.914 1.00 84.81 78 CYS A CA 1
ATOM 641 C C . CYS A 1 78 ? -2.600 5.528 -6.194 1.00 84.81 78 CYS A C 1
ATOM 643 O O . CYS A 1 78 ? -3.018 5.969 -5.123 1.00 84.81 78 CYS A O 1
ATOM 645 N N . ALA A 1 79 ? -3.095 4.413 -6.737 1.00 87.75 79 ALA A N 1
ATOM 646 C CA . ALA A 1 79 ? -4.154 3.633 -6.103 1.00 87.75 79 ALA A CA 1
ATOM 647 C C . ALA A 1 79 ? -3.722 3.082 -4.732 1.00 87.75 79 ALA A C 1
ATOM 649 O O . ALA A 1 79 ? -4.499 3.131 -3.778 1.00 87.75 79 ALA A O 1
ATOM 650 N N . ARG A 1 80 ? -2.467 2.633 -4.600 1.00 88.50 80 ARG A N 1
ATOM 651 C CA . ARG A 1 80 ? -1.875 2.190 -3.328 1.00 88.50 80 ARG A CA 1
ATOM 652 C C . ARG A 1 80 ? -1.846 3.320 -2.299 1.00 88.50 80 ARG A C 1
ATOM 654 O O . ARG A 1 80 ? -2.283 3.129 -1.166 1.00 88.50 80 ARG A O 1
ATOM 661 N N . ALA A 1 81 ? -1.387 4.506 -2.695 1.00 85.69 81 ALA A N 1
ATOM 662 C CA . ALA A 1 81 ? -1.360 5.682 -1.828 1.00 85.69 81 ALA A CA 1
ATOM 663 C C . ALA A 1 81 ? -2.772 6.080 -1.359 1.00 85.69 81 ALA A C 1
ATOM 665 O O . ALA A 1 81 ? -2.980 6.355 -0.177 1.00 85.69 81 ALA A O 1
ATOM 666 N N . LEU A 1 82 ? -3.758 6.045 -2.262 1.00 86.88 82 LEU A N 1
ATOM 667 C CA . LEU A 1 82 ? -5.163 6.311 -1.940 1.00 86.88 82 LEU A CA 1
ATOM 668 C C . LEU A 1 82 ? -5.752 5.267 -0.986 1.00 86.88 82 LEU A C 1
ATOM 670 O O . LEU A 1 82 ? -6.480 5.634 -0.067 1.00 86.88 82 LEU A O 1
ATOM 674 N N . ALA A 1 83 ? -5.417 3.986 -1.154 1.00 87.56 83 ALA A N 1
ATOM 675 C CA . ALA A 1 83 ? -5.841 2.931 -0.238 1.00 87.56 83 ALA A CA 1
ATOM 676 C C . ALA A 1 83 ? -5.293 3.155 1.181 1.00 87.56 83 ALA A C 1
ATOM 678 O O . ALA A 1 83 ? -6.022 3.006 2.159 1.00 87.56 83 ALA A O 1
ATOM 679 N N . VAL A 1 84 ? -4.034 3.580 1.314 1.00 86.06 84 VAL A N 1
ATOM 680 C CA . VAL A 1 84 ? -3.454 3.927 2.623 1.00 86.06 84 VAL A CA 1
ATOM 681 C C . VAL A 1 84 ? -4.107 5.185 3.201 1.00 86.06 84 VAL A C 1
ATOM 683 O O . VAL A 1 84 ? -4.450 5.205 4.381 1.00 86.06 84 VAL A O 1
ATOM 686 N N . ALA A 1 85 ? -4.367 6.202 2.377 1.00 84.19 85 ALA A N 1
ATOM 687 C CA . ALA A 1 85 ? -5.086 7.400 2.806 1.00 84.19 85 ALA A CA 1
ATOM 688 C C . ALA A 1 85 ? -6.515 7.085 3.290 1.00 84.19 85 ALA A C 1
ATOM 690 O O . ALA A 1 85 ? -6.963 7.662 4.282 1.00 84.19 85 ALA A O 1
ATOM 691 N N . GLU A 1 86 ? -7.211 6.140 2.646 1.00 87.62 86 GLU A N 1
ATOM 692 C CA . GLU A 1 86 ? -8.512 5.632 3.098 1.00 87.62 86 GLU A CA 1
ATOM 693 C C . GLU A 1 86 ? -8.424 5.010 4.494 1.00 87.62 86 GLU A C 1
ATOM 695 O O . GLU A 1 86 ? -9.274 5.286 5.344 1.00 87.62 86 GLU A O 1
ATOM 700 N N . LEU A 1 87 ? -7.386 4.207 4.748 1.00 84.19 87 LEU A N 1
ATOM 701 C CA . LEU A 1 87 ? -7.149 3.594 6.056 1.00 84.19 87 LEU A CA 1
ATOM 702 C C . LEU A 1 87 ? -6.876 4.658 7.125 1.00 84.19 87 LEU A C 1
ATOM 704 O O . LEU A 1 87 ? -7.449 4.585 8.211 1.00 84.19 87 LEU A O 1
ATOM 708 N N . CYS A 1 88 ? -6.074 5.682 6.814 1.00 80.19 88 CYS A N 1
ATOM 709 C CA . CYS A 1 88 ? -5.844 6.815 7.714 1.00 80.19 88 CYS A CA 1
ATOM 710 C C . CYS A 1 88 ? -7.141 7.570 8.023 1.00 80.19 88 CYS A C 1
ATOM 712 O O . CYS A 1 88 ? -7.426 7.850 9.188 1.00 80.19 88 CYS A O 1
ATOM 714 N N . TRP A 1 89 ? -7.927 7.887 6.989 1.00 81.50 89 TRP A N 1
ATOM 715 C CA . TRP A 1 89 ? -9.194 8.600 7.131 1.00 81.50 89 TRP A CA 1
ATOM 716 C C . TRP A 1 89 ? -10.170 7.816 8.004 1.00 81.50 89 TRP A C 1
ATOM 718 O O . TRP A 1 89 ? -10.730 8.372 8.943 1.00 81.50 89 TRP A O 1
ATOM 728 N N . ARG A 1 90 ? -10.357 6.519 7.732 1.00 79.44 90 ARG A N 1
ATOM 729 C CA . ARG A 1 90 ? -11.275 5.668 8.499 1.00 79.44 90 ARG A CA 1
ATOM 730 C C . ARG A 1 90 ? -10.822 5.480 9.933 1.00 79.44 90 ARG A C 1
ATOM 732 O O . ARG A 1 90 ? -11.639 5.644 10.830 1.00 79.44 90 ARG A O 1
ATOM 739 N N . SER A 1 91 ? -9.532 5.228 10.143 1.00 76.06 91 SER A N 1
ATOM 740 C CA . SER A 1 91 ? -8.980 5.072 11.485 1.00 76.06 91 SER A CA 1
ATOM 741 C C . SER A 1 91 ? -9.164 6.323 12.335 1.00 76.06 91 SER A C 1
ATOM 743 O O . SER A 1 91 ? -9.318 6.197 13.537 1.00 76.06 91 SER A O 1
ATOM 745 N N . LEU A 1 92 ? -9.102 7.521 11.75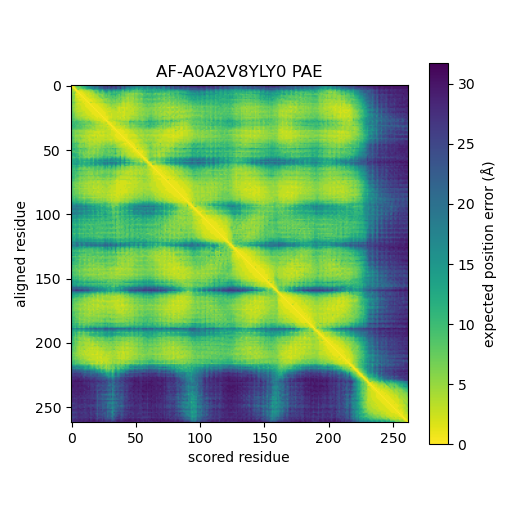1 1.00 74.31 92 LEU A N 1
ATOM 746 C CA . LEU A 1 92 ? -9.154 8.784 12.495 1.00 74.31 92 LEU A CA 1
ATOM 747 C C . LEU A 1 92 ? -10.518 9.481 12.410 1.00 74.31 92 LEU A C 1
ATOM 749 O O . LEU A 1 92 ? -10.692 10.548 13.000 1.00 74.31 92 LEU A O 1
ATOM 753 N N . ARG A 1 93 ? -11.494 8.888 11.709 1.00 73.44 93 ARG A N 1
ATOM 754 C CA . ARG A 1 93 ? -12.831 9.467 11.512 1.00 73.44 93 ARG A CA 1
ATOM 755 C C . ARG A 1 93 ? -13.561 9.700 12.830 1.00 73.44 93 ARG A C 1
ATOM 757 O O . ARG A 1 93 ? -14.238 10.714 12.971 1.00 73.44 93 ARG A O 1
ATOM 764 N N . ASP A 1 94 ? -13.373 8.802 13.790 1.00 69.81 94 ASP A N 1
ATOM 765 C CA . ASP A 1 94 ? -13.998 8.885 15.113 1.00 69.81 94 ASP A CA 1
ATOM 766 C C . ASP A 1 94 ? -13.381 9.993 15.987 1.00 69.81 94 ASP A C 1
ATOM 768 O O . ASP A 1 94 ? -13.880 10.304 17.064 1.00 69.81 94 ASP A O 1
ATOM 772 N N . SER A 1 95 ? -12.284 10.618 15.545 1.00 70.06 95 SER A N 1
ATOM 773 C CA . SER A 1 95 ? -11.570 11.672 16.270 1.00 70.06 95 SER A CA 1
ATOM 774 C C . SER A 1 95 ? -11.236 12.852 15.343 1.00 70.06 95 SER A C 1
ATOM 776 O O . SER A 1 95 ? -10.073 13.051 14.973 1.00 70.06 95 SER A O 1
ATOM 778 N N . PRO A 1 96 ? -12.231 13.691 14.983 1.00 69.81 96 PRO A N 1
ATOM 779 C CA . PRO A 1 96 ? -12.073 14.775 14.004 1.00 69.81 96 PRO A CA 1
ATOM 780 C C . PRO A 1 96 ? -11.001 15.806 14.402 1.00 69.81 96 PRO A C 1
ATOM 782 O O . PRO A 1 96 ? -10.311 16.348 13.537 1.00 69.81 96 PRO A O 1
ATOM 785 N N . ALA A 1 97 ? -10.800 16.024 15.707 1.00 73.88 97 ALA A N 1
ATOM 786 C CA . ALA A 1 97 ? -9.742 16.890 16.233 1.00 73.88 97 ALA A CA 1
ATOM 787 C C . ALA A 1 97 ? -8.326 16.358 15.929 1.00 73.88 97 ALA A C 1
ATOM 789 O O . ALA A 1 97 ? -7.418 17.127 15.609 1.00 73.88 97 ALA A O 1
ATOM 790 N N . VAL A 1 98 ? -8.136 15.034 15.975 1.00 74.06 98 VAL A N 1
ATOM 791 C CA . VAL A 1 98 ? -6.854 14.391 15.645 1.00 74.06 98 VAL A CA 1
ATOM 792 C C . VAL A 1 98 ? -6.634 14.418 14.134 1.00 74.06 98 VAL A C 1
ATOM 794 O O . VAL A 1 98 ? -5.538 14.745 13.679 1.00 74.06 98 VAL A O 1
ATOM 797 N N . TRP A 1 99 ? -7.682 14.170 13.343 1.00 78.69 99 TRP A N 1
ATOM 798 C CA . TRP A 1 99 ? -7.599 14.211 11.883 1.00 78.69 99 TRP A CA 1
ATOM 799 C C . TRP A 1 99 ? -7.145 15.576 11.340 1.00 78.69 99 TRP A C 1
ATOM 801 O O . TRP A 1 99 ? -6.267 15.632 10.477 1.00 78.69 99 TRP A O 1
ATOM 811 N N . GLY A 1 100 ? -7.681 16.683 11.870 1.00 75.12 100 GLY A N 1
ATOM 812 C CA . GLY A 1 100 ? -7.276 18.034 11.458 1.00 75.12 100 GLY A CA 1
ATOM 813 C C . GLY A 1 100 ? -5.780 18.308 11.659 1.00 75.12 100 GLY A C 1
ATOM 814 O O . GLY A 1 100 ? -5.155 18.995 10.846 1.00 75.12 100 GLY A O 1
ATOM 815 N N . THR A 1 101 ? -5.197 17.713 12.701 1.00 76.00 101 THR A N 1
ATOM 816 C CA . THR A 1 101 ? -3.774 17.837 13.032 1.00 76.00 101 THR A CA 1
ATOM 817 C C . THR A 1 101 ? -2.909 16.886 12.210 1.00 76.00 101 THR A C 1
ATOM 819 O O . THR A 1 101 ? -1.863 17.305 11.731 1.00 76.00 101 THR A O 1
ATOM 822 N N . VAL A 1 102 ? -3.343 15.640 11.988 1.00 74.38 102 VAL A N 1
ATOM 823 C CA . VAL A 1 102 ? -2.576 14.606 11.260 1.00 74.38 102 VAL A CA 1
ATOM 824 C C . VAL A 1 102 ? -2.604 14.810 9.743 1.00 74.38 102 VAL A C 1
ATOM 826 O O . VAL A 1 102 ? -1.628 14.503 9.061 1.00 74.38 102 VAL A O 1
ATOM 829 N N . ARG A 1 103 ? -3.674 15.388 9.186 1.00 79.69 103 ARG A N 1
ATOM 830 C CA . ARG A 1 103 ? -3.777 15.634 7.739 1.00 79.69 103 ARG A CA 1
ATOM 831 C C . ARG A 1 103 ? -2.653 16.534 7.217 1.00 79.69 103 ARG A C 1
ATOM 833 O O . ARG A 1 103 ? -2.123 16.279 6.141 1.00 79.69 103 ARG A O 1
ATOM 840 N N . LYS A 1 104 ? -2.296 17.587 7.958 1.00 81.44 104 LYS A N 1
ATOM 841 C CA . LYS A 1 104 ? -1.271 18.564 7.550 1.00 81.44 104 LYS A CA 1
ATOM 842 C C . LYS A 1 104 ? 0.123 17.938 7.369 1.00 81.44 104 LYS A C 1
ATOM 844 O O . LYS A 1 104 ? 0.657 18.071 6.270 1.00 81.44 104 LYS A O 1
ATOM 849 N N . PRO A 1 105 ? 0.706 17.230 8.359 1.00 77.44 105 PRO A N 1
ATOM 850 C CA . PRO A 1 105 ? 1.993 16.568 8.185 1.00 77.44 105 PRO A CA 1
ATOM 851 C C . PRO A 1 105 ? 1.929 15.445 7.148 1.00 77.44 105 PRO A C 1
ATOM 853 O O . PRO A 1 105 ? 2.919 15.225 6.466 1.00 77.44 105 PRO A O 1
ATOM 856 N N . LEU A 1 106 ? 0.784 14.777 6.964 1.00 75.31 106 LEU A N 1
ATOM 857 C CA . LEU A 1 106 ? 0.638 13.734 5.943 1.00 75.31 106 LEU A CA 1
ATOM 858 C C . LEU A 1 106 ? 0.700 14.308 4.519 1.00 75.31 106 LEU A C 1
ATOM 860 O O . LEU A 1 106 ? 1.398 13.769 3.664 1.00 75.31 106 LEU A O 1
ATOM 864 N N . VAL A 1 107 ? 0.022 15.437 4.277 1.00 80.88 107 VAL A N 1
ATOM 865 C CA . VAL A 1 107 ? 0.104 16.170 3.003 1.00 80.88 107 VAL A CA 1
ATOM 866 C C . VAL A 1 107 ? 1.501 16.756 2.804 1.00 80.88 107 VAL A C 1
ATOM 868 O O . VAL A 1 107 ? 2.041 16.658 1.705 1.00 80.88 107 VAL A O 1
ATOM 871 N N . LEU A 1 108 ? 2.109 17.310 3.859 1.00 82.69 108 LEU A N 1
ATOM 872 C CA . LEU A 1 108 ? 3.477 17.825 3.804 1.00 82.69 108 LEU A CA 1
ATOM 873 C C . LEU A 1 108 ? 4.467 16.713 3.437 1.00 82.69 108 LEU A C 1
ATOM 875 O O . LEU A 1 108 ? 5.243 16.884 2.503 1.00 82.69 108 LEU A O 1
ATOM 879 N N . LEU A 1 109 ? 4.392 15.559 4.104 1.00 77.31 109 LEU A N 1
ATOM 880 C CA . LEU A 1 109 ? 5.227 14.393 3.821 1.00 77.31 109 LEU A CA 1
ATOM 881 C C . LEU A 1 109 ? 5.032 13.917 2.378 1.00 77.31 109 LEU A C 1
ATOM 883 O O . LEU A 1 109 ? 6.011 13.767 1.655 1.00 77.31 109 LEU A O 1
ATOM 887 N N . ALA A 1 110 ? 3.785 13.754 1.926 1.00 75.12 110 ALA A N 1
ATOM 888 C CA . ALA A 1 110 ? 3.491 13.370 0.546 1.00 75.12 110 ALA A CA 1
ATOM 889 C C . ALA A 1 110 ? 4.072 14.372 -0.467 1.00 75.12 110 ALA A C 1
ATOM 891 O O . ALA A 1 110 ? 4.692 13.969 -1.449 1.00 75.12 110 ALA A O 1
ATOM 892 N N . SER A 1 111 ? 3.931 15.676 -0.209 1.00 80.62 111 SER A N 1
ATOM 893 C CA . SER A 1 111 ? 4.480 16.723 -1.076 1.00 80.62 111 SER A CA 1
ATOM 894 C C . SER A 1 111 ? 6.011 16.724 -1.097 1.00 80.62 111 SER A C 1
ATOM 896 O O . SER A 1 111 ? 6.602 16.805 -2.170 1.00 80.62 111 SER A O 1
ATOM 898 N N . ALA A 1 112 ? 6.660 16.548 0.056 1.00 80.06 112 ALA A N 1
ATOM 899 C CA . ALA A 1 112 ? 8.113 16.495 0.166 1.00 80.06 112 ALA A CA 1
ATOM 900 C C . ALA A 1 112 ? 8.688 15.280 -0.575 1.00 80.06 112 ALA A C 1
ATOM 902 O O . ALA A 1 112 ? 9.676 15.415 -1.293 1.00 80.06 112 ALA A O 1
ATOM 903 N N . LEU A 1 113 ? 8.040 14.116 -0.462 1.00 75.88 113 LEU A N 1
ATOM 904 C CA . LEU A 1 113 ? 8.434 12.898 -1.173 1.00 75.88 113 LEU A CA 1
ATOM 905 C C . LEU A 1 113 ? 8.272 13.049 -2.695 1.00 75.88 113 LEU A C 1
ATOM 907 O O . LEU A 1 113 ? 9.146 12.621 -3.446 1.00 75.88 113 LEU A O 1
ATOM 911 N N . LEU A 1 114 ? 7.203 13.707 -3.159 1.00 76.19 114 LEU A N 1
ATOM 912 C CA . LEU A 1 114 ? 7.009 14.003 -4.584 1.00 76.19 114 LEU A CA 1
ATOM 913 C C . LEU A 1 114 ? 8.055 14.985 -5.123 1.00 76.19 114 LEU A C 1
ATOM 915 O O . LEU A 1 114 ? 8.594 14.764 -6.207 1.00 76.19 114 LEU A O 1
ATOM 919 N N . VAL A 1 115 ? 8.373 16.043 -4.369 1.00 82.31 115 VAL A N 1
ATOM 920 C CA . VAL A 1 115 ? 9.425 17.002 -4.741 1.00 82.31 115 VAL A CA 1
ATOM 921 C C . VAL A 1 115 ? 10.784 16.309 -4.787 1.00 82.31 115 VAL A C 1
ATOM 923 O O . VAL A 1 115 ? 11.509 16.463 -5.767 1.00 82.31 115 VAL A O 1
ATOM 926 N N . TYR A 1 116 ? 11.111 15.497 -3.780 1.00 77.62 116 TYR A N 1
ATOM 927 C CA . TYR A 1 116 ? 12.342 14.711 -3.761 1.00 77.62 116 TYR A CA 1
ATOM 928 C C . TYR A 1 116 ? 12.447 13.795 -4.988 1.00 77.62 116 TYR A C 1
ATOM 930 O O . TYR A 1 116 ? 13.474 13.793 -5.669 1.00 77.62 116 TYR A O 1
ATOM 938 N N . ALA A 1 117 ? 11.372 13.078 -5.325 1.00 73.81 117 ALA A N 1
ATOM 939 C CA . ALA A 1 117 ? 11.347 12.222 -6.504 1.00 73.81 117 ALA A CA 1
ATOM 940 C C . ALA A 1 117 ? 11.508 13.018 -7.810 1.00 73.81 117 ALA A C 1
ATOM 942 O O . ALA A 1 117 ? 12.248 12.588 -8.694 1.00 73.81 117 ALA A O 1
ATOM 943 N N . ALA A 1 118 ? 10.883 14.195 -7.928 1.00 75.44 118 ALA A N 1
ATOM 944 C CA . ALA A 1 118 ? 11.016 15.070 -9.096 1.00 75.44 118 ALA A CA 1
ATOM 945 C C . ALA A 1 118 ? 12.450 15.597 -9.270 1.00 75.44 118 ALA A C 1
ATOM 947 O O . ALA A 1 118 ? 12.987 15.575 -10.378 1.00 75.44 118 ALA A O 1
ATOM 948 N N . VAL A 1 119 ? 13.095 16.014 -8.176 1.00 78.62 119 VAL A N 1
ATOM 949 C CA . VAL A 1 119 ? 14.492 16.477 -8.185 1.00 78.62 119 VAL A CA 1
ATOM 950 C C . VAL A 1 119 ? 15.445 15.331 -8.529 1.00 78.62 119 VAL A C 1
ATOM 952 O O . VAL A 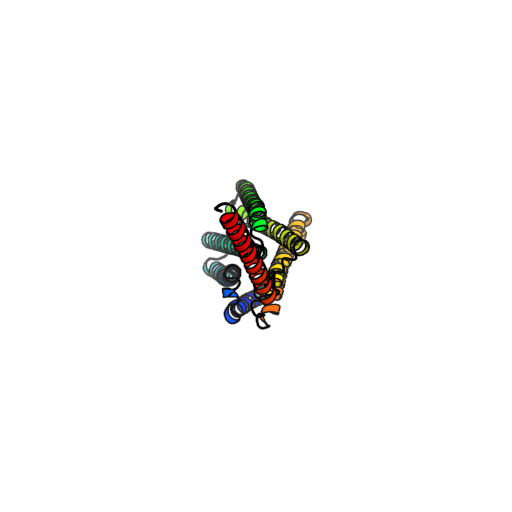1 119 ? 16.323 15.493 -9.373 1.00 78.62 119 VAL A O 1
ATOM 955 N N . SER A 1 120 ? 15.248 14.151 -7.933 1.00 71.75 120 SER A N 1
ATOM 956 C CA . SER A 1 120 ? 16.047 12.953 -8.228 1.00 71.75 120 SER A CA 1
ATOM 957 C C . SER A 1 120 ? 15.908 12.507 -9.693 1.00 71.75 120 SER A C 1
ATOM 959 O O . SER A 1 120 ? 16.877 12.093 -10.335 1.00 71.75 120 SER A O 1
ATOM 961 N N . ALA A 1 121 ? 14.709 12.647 -10.260 1.00 73.06 121 ALA A N 1
ATOM 962 C CA . ALA A 1 121 ? 14.428 12.325 -11.651 1.00 73.06 121 ALA A CA 1
ATOM 963 C C . ALA A 1 121 ? 15.083 13.280 -12.655 1.00 73.06 121 ALA A C 1
ATOM 965 O O . ALA A 1 121 ? 15.558 12.828 -13.697 1.00 73.06 121 ALA A O 1
ATOM 966 N N . ALA A 1 122 ? 15.115 14.581 -12.351 1.00 70.69 122 ALA A N 1
ATOM 967 C CA . ALA A 1 122 ? 15.625 15.614 -13.254 1.00 70.69 122 ALA A CA 1
ATOM 968 C C . ALA A 1 122 ? 17.111 15.428 -13.613 1.00 70.69 122 ALA A C 1
ATOM 970 O O . ALA A 1 122 ? 17.537 15.810 -14.700 1.00 70.69 122 ALA A O 1
ATOM 971 N N . SER A 1 123 ? 17.887 14.790 -12.735 1.00 68.62 123 SER A N 1
ATOM 972 C CA . SER A 1 123 ? 19.321 14.538 -12.931 1.00 68.62 123 SER A CA 1
ATOM 973 C C . SER A 1 123 ? 19.637 13.319 -13.813 1.00 68.62 123 SER A C 1
ATOM 975 O O . SER A 1 123 ? 20.806 13.044 -14.078 1.00 68.62 123 SER A O 1
ATOM 977 N N . ASN A 1 124 ? 18.630 12.557 -14.257 1.00 70.56 124 ASN A N 1
ATOM 978 C CA . ASN A 1 124 ? 18.818 11.274 -14.937 1.00 70.56 124 ASN A CA 1
ATOM 979 C C . ASN A 1 124 ? 18.490 11.320 -16.439 1.00 70.56 124 ASN A C 1
ATOM 981 O O . ASN A 1 124 ? 17.547 11.970 -16.878 1.00 70.56 124 ASN A O 1
ATOM 985 N N . ARG A 1 125 ? 19.220 10.522 -17.240 1.00 57.81 125 ARG A N 1
ATOM 986 C CA . ARG A 1 125 ? 19.022 10.382 -18.704 1.00 57.81 125 ARG A CA 1
ATOM 987 C C . ARG A 1 125 ? 17.620 9.900 -19.108 1.00 57.81 125 ARG A C 1
ATOM 989 O O . ARG A 1 125 ? 17.208 10.126 -20.240 1.00 57.81 125 ARG A O 1
ATOM 996 N N . SER A 1 126 ? 16.904 9.216 -18.212 1.00 69.25 126 SER A N 1
ATOM 997 C CA . SER A 1 126 ? 15.502 8.824 -18.397 1.00 69.25 126 SER A CA 1
ATOM 998 C C . SER A 1 126 ? 14.676 9.305 -17.200 1.00 69.25 126 SER A C 1
ATOM 1000 O O . SER A 1 126 ? 14.508 8.560 -16.228 1.00 69.25 126 SER A O 1
ATOM 1002 N N . PRO A 1 127 ? 14.177 10.553 -17.241 1.00 67.31 127 PRO A N 1
ATOM 1003 C CA . PRO A 1 127 ? 13.563 11.183 -16.077 1.00 67.31 127 PRO A CA 1
ATOM 1004 C C . PRO A 1 127 ? 12.299 10.446 -15.622 1.00 67.31 127 PRO A C 1
ATOM 1006 O O . PRO A 1 127 ? 12.092 10.284 -14.430 1.00 67.31 127 PRO A O 1
ATOM 1009 N N . MET A 1 128 ? 11.492 9.902 -16.539 1.00 70.25 128 MET A N 1
ATOM 1010 C CA . MET A 1 128 ? 10.255 9.182 -16.190 1.00 70.25 128 MET A CA 1
ATOM 1011 C C . MET A 1 128 ? 10.511 7.882 -15.405 1.00 70.25 128 MET A C 1
ATOM 1013 O O . MET A 1 128 ? 9.793 7.575 -14.453 1.00 70.25 128 MET A O 1
ATOM 1017 N N . ILE A 1 129 ? 11.546 7.128 -15.784 1.00 72.19 129 ILE A N 1
ATOM 1018 C CA . ILE A 1 129 ? 11.914 5.863 -15.132 1.00 72.19 129 ILE A CA 1
ATOM 1019 C C . ILE A 1 129 ? 12.467 6.138 -13.736 1.00 72.19 129 ILE A C 1
ATOM 1021 O O . ILE A 1 129 ? 11.993 5.572 -12.753 1.00 72.19 129 ILE A O 1
ATOM 1025 N N . ALA A 1 130 ? 13.436 7.054 -13.657 1.00 72.62 130 ALA A N 1
ATOM 1026 C CA . ALA A 1 130 ? 14.038 7.459 -12.394 1.00 72.62 130 ALA A CA 1
ATOM 1027 C C . ALA A 1 130 ? 12.996 8.062 -11.442 1.00 72.62 130 ALA A C 1
ATOM 1029 O O . ALA A 1 130 ? 12.992 7.731 -10.261 1.00 72.62 130 ALA A O 1
ATOM 1030 N N . PHE A 1 131 ? 12.067 8.871 -11.964 1.00 73.62 131 PHE A N 1
ATOM 1031 C CA . PHE A 1 131 ? 10.953 9.419 -11.196 1.00 73.62 131 PHE A CA 1
ATOM 1032 C C . PHE A 1 131 ? 10.080 8.325 -10.599 1.00 73.62 131 PHE A C 1
ATOM 1034 O O . PHE A 1 131 ? 9.842 8.333 -9.399 1.00 73.62 131 PHE A O 1
ATOM 1041 N N . THR A 1 132 ? 9.620 7.372 -11.413 1.00 72.56 132 THR A N 1
ATOM 1042 C CA . THR A 1 132 ? 8.666 6.355 -10.950 1.00 72.56 132 THR A CA 1
ATOM 1043 C C . THR A 1 132 ? 9.282 5.463 -9.873 1.00 72.56 132 THR A C 1
ATOM 1045 O O . THR A 1 132 ? 8.643 5.209 -8.857 1.00 72.56 132 THR A O 1
ATOM 1048 N N . LEU A 1 133 ? 10.549 5.071 -10.041 1.00 75.56 133 LEU A N 1
ATOM 1049 C CA . LEU A 1 133 ? 11.291 4.301 -9.038 1.00 75.56 133 LEU A CA 1
ATOM 1050 C C . LEU A 1 133 ? 11.551 5.111 -7.759 1.00 75.56 133 LEU A C 1
ATOM 1052 O O . LEU A 1 133 ? 11.386 4.601 -6.652 1.00 75.56 133 LEU A O 1
ATOM 1056 N N . ALA A 1 134 ? 11.923 6.389 -7.890 1.00 78.81 134 ALA A N 1
ATOM 1057 C CA . ALA A 1 134 ? 12.118 7.267 -6.739 1.00 78.81 134 ALA A CA 1
ATOM 1058 C C . ALA A 1 134 ? 10.806 7.494 -5.974 1.00 78.81 134 ALA A C 1
ATOM 1060 O O . ALA A 1 134 ? 10.811 7.480 -4.741 1.00 78.81 134 ALA A O 1
ATOM 1061 N N . VAL A 1 135 ? 9.683 7.661 -6.683 1.00 79.50 135 VAL A N 1
ATOM 1062 C CA . VAL A 1 135 ? 8.342 7.750 -6.093 1.00 79.50 135 VAL A CA 1
ATOM 1063 C C . VAL A 1 135 ? 7.980 6.451 -5.386 1.00 79.50 135 VAL A C 1
ATOM 1065 O O . VAL A 1 135 ? 7.511 6.520 -4.258 1.00 79.50 135 VAL A O 1
ATOM 1068 N N . GLU A 1 136 ? 8.203 5.287 -5.998 1.00 81.44 136 GLU A N 1
ATOM 1069 C CA . GLU A 1 136 ? 7.907 3.984 -5.391 1.00 81.44 136 GLU A CA 1
ATOM 1070 C C . GLU A 1 136 ? 8.642 3.804 -4.058 1.00 81.44 136 GLU A C 1
ATOM 1072 O O . GLU A 1 136 ? 7.999 3.614 -3.023 1.00 81.44 136 GLU A O 1
ATOM 1077 N N . ARG A 1 137 ? 9.967 3.995 -4.058 1.00 78.62 137 ARG A N 1
ATOM 1078 C CA . ARG A 1 137 ? 10.804 3.896 -2.853 1.00 78.62 137 ARG A CA 1
ATOM 1079 C C . ARG A 1 137 ? 10.382 4.895 -1.774 1.00 78.62 137 ARG A C 1
ATOM 1081 O O . ARG A 1 137 ? 10.266 4.556 -0.596 1.00 78.62 137 ARG A O 1
ATOM 1088 N N . SER A 1 138 ? 10.131 6.139 -2.180 1.00 79.88 138 SER A N 1
ATOM 1089 C CA . SER A 1 138 ? 9.680 7.204 -1.278 1.00 79.88 138 SER A CA 1
ATOM 1090 C C . SER A 1 138 ? 8.298 6.902 -0.696 1.00 79.88 138 SER A C 1
ATOM 1092 O O . SER A 1 138 ? 8.046 7.159 0.482 1.00 79.88 138 SER A O 1
ATOM 1094 N N . LEU A 1 139 ? 7.407 6.325 -1.504 1.00 82.19 139 LEU A N 1
ATOM 1095 C CA . LEU A 1 139 ? 6.067 5.929 -1.101 1.00 82.19 139 LEU A CA 1
ATOM 1096 C C . LEU A 1 139 ? 6.120 4.782 -0.093 1.00 82.19 139 LEU A C 1
ATOM 1098 O O . LEU A 1 139 ? 5.413 4.855 0.904 1.00 82.19 139 LEU A O 1
ATOM 1102 N N . ASP A 1 140 ? 6.949 3.758 -0.303 1.00 83.31 140 ASP A N 1
ATOM 1103 C CA . ASP A 1 140 ? 7.088 2.657 0.658 1.00 83.31 140 ASP A CA 1
ATOM 1104 C C . ASP A 1 140 ? 7.628 3.139 2.009 1.00 83.31 140 ASP A C 1
ATOM 1106 O O . ASP A 1 140 ? 7.054 2.815 3.052 1.00 83.31 140 ASP A O 1
ATOM 1110 N N . PHE A 1 141 ? 8.630 4.022 2.010 1.00 80.44 141 PHE A N 1
ATOM 1111 C CA . PHE A 1 141 ? 9.080 4.678 3.239 1.00 80.44 141 PHE A CA 1
ATOM 1112 C C . PHE A 1 141 ? 7.962 5.498 3.904 1.00 80.44 141 PHE A C 1
ATOM 1114 O O . PHE A 1 141 ? 7.719 5.374 5.107 1.00 80.44 141 PHE A O 1
ATOM 1121 N N . GLY A 1 142 ? 7.233 6.298 3.120 1.00 80.88 142 GLY A N 1
ATOM 1122 C CA . GLY A 1 142 ? 6.108 7.095 3.605 1.00 80.88 142 GLY A CA 1
ATOM 1123 C C . GLY A 1 142 ? 4.999 6.239 4.219 1.00 80.88 142 GLY A C 1
ATOM 1124 O O . GLY A 1 142 ? 4.506 6.565 5.297 1.00 80.88 142 GLY A O 1
ATOM 1125 N N . ILE A 1 143 ? 4.645 5.116 3.586 1.00 83.06 143 ILE A N 1
ATOM 1126 C CA . ILE A 1 143 ? 3.655 4.161 4.098 1.00 83.06 143 ILE A CA 1
ATOM 1127 C C . ILE A 1 143 ? 4.11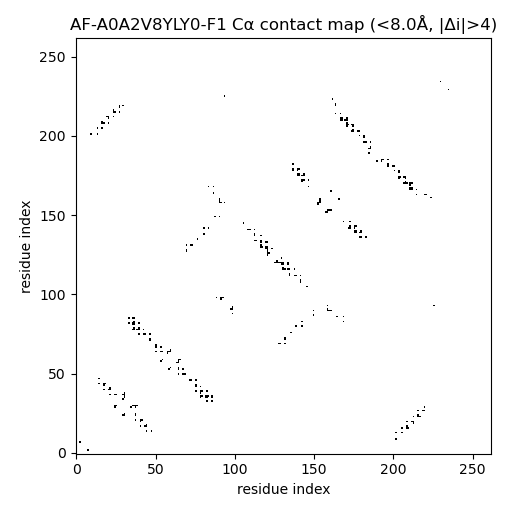4 3.601 5.444 1.00 83.06 143 ILE A C 1
ATOM 1129 O O . ILE A 1 143 ? 3.330 3.617 6.389 1.00 83.06 143 ILE A O 1
ATOM 1133 N N . VAL A 1 144 ? 5.373 3.173 5.582 1.00 85.19 144 VAL A N 1
ATOM 1134 C CA . VAL A 1 144 ? 5.901 2.667 6.863 1.00 85.19 144 VAL A CA 1
ATOM 1135 C C . VAL A 1 144 ? 5.779 3.718 7.965 1.00 85.19 144 VAL A C 1
ATOM 1137 O O . VAL A 1 144 ? 5.257 3.418 9.040 1.00 85.19 144 VAL A O 1
ATOM 1140 N N . VAL A 1 145 ? 6.199 4.958 7.697 1.00 82.38 145 VAL A N 1
ATOM 1141 C CA . VAL A 1 145 ? 6.122 6.061 8.669 1.00 82.38 145 VAL A CA 1
ATOM 1142 C C . VAL A 1 145 ? 4.672 6.360 9.056 1.00 82.38 145 VAL A C 1
ATOM 1144 O O . VAL A 1 145 ? 4.360 6.489 10.240 1.00 82.38 145 VAL A O 1
ATOM 1147 N N . ILE A 1 146 ? 3.768 6.431 8.077 1.00 82.81 146 ILE A N 1
ATOM 1148 C CA . ILE A 1 146 ? 2.345 6.713 8.300 1.00 82.81 146 ILE A CA 1
ATOM 1149 C C . ILE A 1 146 ? 1.684 5.593 9.107 1.00 82.81 146 ILE A C 1
ATOM 1151 O O . ILE A 1 146 ? 0.947 5.871 10.054 1.00 82.81 146 ILE A O 1
ATOM 1155 N N . LEU A 1 147 ? 1.942 4.329 8.766 1.00 83.50 147 LEU A N 1
ATOM 1156 C CA . LEU A 1 147 ? 1.363 3.188 9.471 1.00 83.50 147 LEU A CA 1
ATOM 1157 C C . LEU A 1 147 ? 1.933 3.049 10.888 1.00 83.50 147 LEU A C 1
ATOM 1159 O O . LEU A 1 147 ? 1.179 2.741 11.810 1.00 83.50 147 LEU A O 1
ATOM 1163 N N . ALA A 1 148 ? 3.220 3.345 11.097 1.00 82.31 148 ALA A N 1
ATOM 1164 C CA . ALA A 1 148 ? 3.816 3.413 12.430 1.00 82.31 148 ALA A CA 1
ATOM 1165 C C . ALA A 1 148 ? 3.191 4.537 13.274 1.00 82.31 148 ALA A C 1
ATOM 1167 O O . ALA A 1 148 ? 2.849 4.320 14.439 1.00 82.31 148 ALA A O 1
ATOM 1168 N N . ALA A 1 149 ? 2.965 5.715 12.681 1.00 80.06 149 ALA A N 1
ATOM 1169 C CA . ALA A 1 149 ? 2.271 6.816 13.341 1.00 80.06 149 ALA A CA 1
ATOM 1170 C C . ALA A 1 149 ? 0.826 6.437 13.703 1.00 80.06 149 ALA A C 1
ATOM 1172 O O . ALA A 1 149 ? 0.401 6.664 14.835 1.00 80.06 149 ALA A O 1
ATOM 1173 N N . LEU A 1 150 ? 0.086 5.797 12.790 1.00 77.75 150 LEU A N 1
ATOM 1174 C CA . LEU A 1 150 ? -1.256 5.277 13.068 1.00 77.75 150 LEU A CA 1
ATOM 1175 C C . LEU A 1 150 ? -1.252 4.238 14.191 1.00 77.75 150 LEU A C 1
ATOM 1177 O O . LEU A 1 150 ? -2.119 4.289 15.059 1.00 77.75 150 LEU A O 1
ATOM 1181 N N . ALA A 1 151 ? -0.281 3.323 14.213 1.00 79.06 151 ALA A N 1
ATOM 1182 C CA . ALA A 1 151 ? -0.148 2.342 15.285 1.00 79.06 151 ALA A CA 1
ATOM 1183 C C . ALA A 1 151 ? 0.114 3.023 16.640 1.00 79.06 151 ALA A C 1
ATOM 1185 O O . ALA A 1 151 ? -0.554 2.708 17.625 1.00 79.06 151 ALA A O 1
ATOM 1186 N N . GLY A 1 152 ? 1.015 4.011 16.682 1.00 77.75 152 GLY A N 1
ATOM 1187 C CA . GLY A 1 152 ? 1.295 4.798 17.886 1.00 77.75 152 GLY A CA 1
ATOM 1188 C C . GLY A 1 152 ? 0.077 5.584 18.382 1.00 77.75 152 GLY A C 1
ATOM 1189 O O . GLY A 1 152 ? -0.229 5.576 19.577 1.00 77.75 152 GLY A O 1
ATOM 1190 N N . LEU A 1 153 ? -0.672 6.205 17.467 1.00 72.44 153 LEU A N 1
ATOM 1191 C CA . LEU A 1 153 ? -1.931 6.885 17.782 1.00 72.44 153 LEU A CA 1
ATOM 1192 C C . LEU A 1 153 ? -3.002 5.898 18.263 1.00 72.44 153 LEU A C 1
ATOM 1194 O O . LEU A 1 153 ? -3.705 6.192 19.227 1.00 72.44 153 LEU A O 1
ATOM 1198 N N . GLY A 1 154 ? -3.093 4.713 17.658 1.00 72.38 154 GLY A N 1
ATOM 1199 C CA . GLY A 1 154 ? -4.010 3.651 18.073 1.00 72.38 154 GLY A CA 1
ATOM 1200 C C . GLY A 1 154 ? -3.747 3.174 19.503 1.00 72.38 154 GLY A C 1
ATOM 1201 O O . GLY A 1 154 ? -4.692 2.997 20.272 1.00 72.38 154 GLY A O 1
ATOM 1202 N N . VAL A 1 155 ? -2.472 3.043 19.893 1.00 75.62 155 VAL A N 1
ATOM 1203 C CA . VAL A 1 155 ? -2.073 2.714 21.273 1.00 75.62 155 VAL A CA 1
ATOM 1204 C C . VAL A 1 155 ? -2.411 3.858 22.231 1.00 75.62 155 VAL A C 1
ATOM 1206 O O . VAL A 1 155 ? -2.988 3.619 23.290 1.00 75.62 155 VAL A O 1
ATOM 1209 N N . ARG A 1 156 ? -2.090 5.105 21.864 1.00 72.31 156 ARG A N 1
ATOM 1210 C CA . ARG A 1 156 ? -2.254 6.266 22.753 1.00 72.31 156 ARG A CA 1
ATOM 1211 C C . ARG A 1 156 ? -3.710 6.682 22.956 1.00 72.31 156 ARG A C 1
ATOM 1213 O O . ARG A 1 156 ? -4.083 7.036 24.069 1.00 72.31 156 ARG A O 1
ATOM 1220 N N . TYR A 1 157 ? -4.521 6.640 21.904 1.00 66.19 157 TYR A N 1
ATOM 1221 C CA . TYR A 1 157 ? -5.902 7.126 21.920 1.00 66.19 157 TYR A CA 1
ATOM 1222 C C . TYR A 1 157 ? -6.946 6.010 22.039 1.00 66.19 157 TYR A C 1
ATOM 1224 O O . TYR A 1 157 ? -8.137 6.302 22.014 1.00 66.19 157 TYR A O 1
ATOM 1232 N N . LYS A 1 158 ? -6.530 4.736 22.161 1.00 66.19 158 LYS A N 1
ATOM 1233 C CA . LYS A 1 158 ? -7.426 3.561 22.121 1.00 66.19 158 LYS A CA 1
ATOM 1234 C C . LYS A 1 158 ? -8.422 3.636 20.955 1.00 66.19 158 LYS A C 1
ATOM 1236 O O . LYS A 1 158 ? -9.564 3.199 21.067 1.00 66.19 158 LYS A O 1
ATOM 1241 N N . VAL A 1 159 ? -7.985 4.180 19.823 1.00 62.53 159 VAL A N 1
ATOM 1242 C CA . VAL A 1 159 ? -8.783 4.238 18.600 1.00 62.53 159 VAL A CA 1
ATOM 1243 C C . VAL A 1 159 ? -8.672 2.866 17.950 1.00 62.53 159 VAL A C 1
ATOM 1245 O O . VAL A 1 159 ? -7.661 2.517 17.338 1.00 62.53 159 VAL A O 1
ATOM 1248 N N . TRP A 1 160 ? -9.666 2.017 18.200 1.00 59.25 160 TRP A N 1
ATOM 1249 C CA . TRP A 1 160 ? -9.659 0.643 17.715 1.00 59.25 160 TRP A CA 1
ATOM 1250 C C . TRP A 1 160 ? -10.147 0.601 16.269 1.00 59.25 160 TRP A C 1
ATOM 1252 O O . TRP A 1 160 ? -11.345 0.552 16.015 1.00 59.25 160 TRP A O 1
ATOM 1262 N N . LEU A 1 161 ? -9.201 0.533 15.326 1.00 65.50 161 LEU A N 1
ATOM 1263 C CA . LEU A 1 161 ? -9.477 0.044 13.972 1.00 65.50 161 LEU A CA 1
ATOM 1264 C C . LEU A 1 161 ? -10.257 -1.278 14.041 1.00 65.50 161 LEU A C 1
ATOM 1266 O O . LEU A 1 161 ? -9.962 -2.142 14.884 1.00 65.50 161 LEU A O 1
ATOM 1270 N N . GLY A 1 162 ? -11.198 -1.472 13.116 1.00 69.88 162 GLY A N 1
ATOM 1271 C CA . GLY A 1 162 ? -11.902 -2.746 12.996 1.00 69.88 162 GLY A CA 1
ATOM 1272 C C . GLY A 1 162 ? -10.911 -3.898 12.784 1.00 69.88 162 GLY A C 1
ATOM 1273 O O . GLY A 1 162 ? -9.852 -3.718 12.177 1.00 69.88 162 GLY A O 1
ATOM 1274 N N . GLN A 1 163 ? -11.231 -5.114 13.251 1.00 72.88 163 GLN A N 1
ATOM 1275 C CA . GLN A 1 163 ? -10.322 -6.265 13.098 1.00 72.88 163 GLN A CA 1
ATOM 1276 C C . GLN A 1 163 ? -9.906 -6.510 11.637 1.00 72.88 163 GLN A C 1
ATOM 1278 O O . GLN A 1 163 ? -8.789 -6.953 11.384 1.00 72.88 163 GLN A O 1
ATOM 1283 N N . THR A 1 164 ? -10.783 -6.215 10.675 1.00 76.69 164 THR A N 1
ATOM 1284 C CA . THR A 1 164 ? -10.482 -6.311 9.241 1.00 76.69 164 THR A CA 1
ATOM 1285 C C . THR A 1 164 ? -9.468 -5.255 8.797 1.00 76.69 164 THR A C 1
ATOM 1287 O O . THR A 1 164 ? -8.506 -5.589 8.114 1.00 76.69 164 THR A O 1
ATOM 1290 N N . GLU A 1 165 ? -9.632 -4.002 9.223 1.00 80.00 165 GLU A N 1
ATOM 1291 C CA . GLU A 1 165 ? -8.749 -2.889 8.848 1.00 80.00 165 GLU A CA 1
ATOM 1292 C C . GLU A 1 165 ? -7.340 -3.083 9.414 1.00 80.00 165 GLU A C 1
ATOM 1294 O O . GLU A 1 165 ? -6.362 -2.889 8.696 1.00 80.00 165 GLU A O 1
ATOM 1299 N N . LYS A 1 166 ? -7.222 -3.587 10.653 1.00 81.44 166 LYS A N 1
ATOM 1300 C CA . LYS A 1 166 ? -5.929 -3.944 11.265 1.00 81.44 166 LYS A CA 1
ATOM 1301 C C . LYS A 1 166 ? -5.130 -4.928 10.411 1.00 81.44 166 LYS A C 1
ATOM 1303 O O . LYS A 1 166 ? -3.916 -4.801 10.308 1.00 81.44 166 LYS A O 1
ATOM 1308 N N . LYS A 1 167 ? -5.798 -5.900 9.786 1.00 83.12 167 LYS A N 1
ATOM 1309 C CA . LYS A 1 167 ? -5.134 -6.910 8.948 1.00 83.12 167 LYS A CA 1
ATOM 1310 C C . LYS A 1 167 ? -4.739 -6.362 7.577 1.00 83.12 167 LYS A C 1
ATOM 1312 O O . LYS A 1 167 ? -3.687 -6.731 7.064 1.00 83.12 167 LYS A O 1
ATOM 1317 N N . VAL A 1 168 ? -5.530 -5.445 7.015 1.00 85.50 168 VAL A N 1
ATOM 1318 C CA . VAL A 1 168 ? -5.151 -4.721 5.790 1.00 85.50 168 VAL A CA 1
ATOM 1319 C C . VAL A 1 168 ? -3.920 -3.849 6.051 1.00 85.50 168 VAL A C 1
ATOM 1321 O O . VAL A 1 168 ? -2.941 -3.948 5.312 1.00 85.50 168 VAL A O 1
ATOM 1324 N N . VAL A 1 169 ? -3.934 -3.078 7.146 1.00 86.38 169 VAL A N 1
A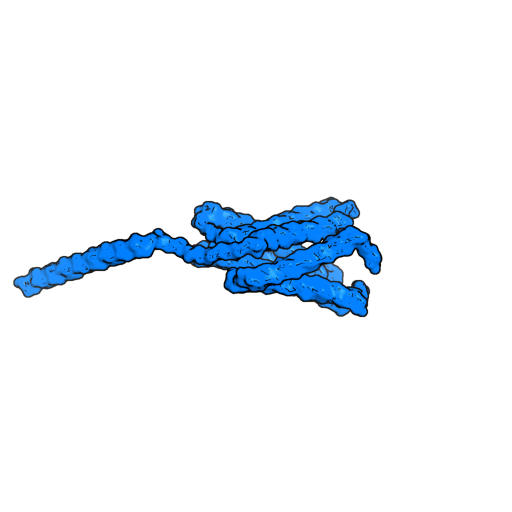TOM 1325 C CA . VAL A 1 169 ? -2.791 -2.278 7.620 1.00 86.38 169 VAL A CA 1
ATOM 1326 C C . VAL A 1 169 ? -1.560 -3.152 7.846 1.00 86.38 169 VAL A C 1
ATOM 1328 O O . VAL A 1 169 ? -0.479 -2.788 7.398 1.00 86.38 169 VAL A O 1
ATOM 1331 N N . LEU A 1 170 ? -1.719 -4.316 8.484 1.00 85.31 170 LEU A N 1
ATOM 1332 C CA . LEU A 1 170 ? -0.618 -5.250 8.715 1.00 85.31 170 LEU A CA 1
ATOM 1333 C C . LEU A 1 170 ? 0.037 -5.692 7.402 1.00 85.31 170 LEU A C 1
ATOM 1335 O O . LEU A 1 170 ? 1.259 -5.667 7.308 1.00 85.31 170 LEU A O 1
ATOM 1339 N N . GLY A 1 171 ? -0.751 -6.054 6.385 1.00 86.00 171 GLY A N 1
ATOM 1340 C CA . GLY A 1 171 ? -0.195 -6.457 5.090 1.00 86.00 171 GLY A CA 1
ATOM 1341 C C . GLY A 1 171 ? 0.578 -5.328 4.400 1.00 86.00 171 GLY A C 1
ATOM 1342 O O . GLY A 1 171 ? 1.691 -5.564 3.936 1.00 86.00 171 GLY A O 1
ATOM 1343 N N . PHE A 1 172 ? 0.061 -4.091 4.416 1.00 86.75 172 PHE A N 1
ATOM 1344 C CA . PHE A 1 172 ? 0.805 -2.935 3.895 1.00 86.75 172 PHE A CA 1
ATOM 1345 C C . PHE A 1 172 ? 2.083 -2.653 4.692 1.00 86.75 172 PHE A C 1
ATOM 1347 O O . PHE A 1 172 ? 3.125 -2.403 4.096 1.00 86.75 172 PHE A O 1
ATOM 1354 N N . ALA A 1 173 ? 2.025 -2.722 6.023 1.00 85.62 173 ALA A N 1
ATOM 1355 C CA . ALA A 1 173 ? 3.178 -2.467 6.880 1.00 85.62 173 ALA A CA 1
ATOM 1356 C C . ALA A 1 173 ? 4.293 -3.496 6.657 1.00 85.62 173 ALA A C 1
ATOM 1358 O O . ALA A 1 173 ? 5.450 -3.112 6.518 1.00 85.62 173 ALA A O 1
ATOM 1359 N N . VAL A 1 174 ? 3.947 -4.786 6.586 1.00 87.25 174 VAL A N 1
ATOM 1360 C CA . VAL A 1 174 ? 4.910 -5.869 6.334 1.00 87.25 174 VAL A CA 1
ATOM 1361 C C . VAL A 1 174 ? 5.550 -5.709 4.957 1.00 87.25 174 VAL A C 1
ATOM 1363 O O . VAL A 1 174 ? 6.774 -5.752 4.856 1.00 87.25 174 VAL A O 1
ATOM 1366 N N . TYR A 1 175 ? 4.739 -5.479 3.920 1.00 86.94 175 TYR A N 1
ATOM 1367 C CA . TYR A 1 175 ? 5.235 -5.278 2.560 1.00 86.94 175 TYR A CA 1
ATOM 1368 C C . TYR A 1 175 ? 6.188 -4.081 2.472 1.00 86.94 175 TYR A C 1
ATOM 1370 O O . TYR A 1 175 ? 7.344 -4.234 2.081 1.00 86.94 175 TYR A O 1
ATOM 1378 N N . SER A 1 176 ? 5.733 -2.896 2.883 1.00 85.00 176 SER A N 1
ATOM 1379 C CA . SER A 1 176 ? 6.517 -1.672 2.724 1.00 85.00 176 SER A CA 1
ATOM 1380 C C . SER A 1 176 ? 7.752 -1.651 3.631 1.00 85.00 176 SER A C 1
ATOM 1382 O O . SER A 1 176 ? 8.797 -1.166 3.208 1.00 85.00 176 SER A O 1
ATOM 1384 N N . ALA A 1 177 ? 7.701 -2.232 4.838 1.00 85.44 177 ALA A N 1
ATOM 1385 C CA . ALA A 1 177 ? 8.890 -2.361 5.687 1.00 85.44 177 ALA A CA 1
ATOM 1386 C C . ALA A 1 177 ? 9.942 -3.275 5.051 1.00 85.44 177 ALA A C 1
ATOM 1388 O O . ALA A 1 177 ? 11.129 -2.946 5.058 1.00 85.44 177 ALA A O 1
ATOM 1389 N N . PHE A 1 178 ? 9.510 -4.397 4.465 1.00 87.88 178 PHE A N 1
ATOM 1390 C CA . PHE A 1 178 ? 10.415 -5.288 3.753 1.00 87.88 178 PHE A CA 1
ATOM 1391 C C . PHE A 1 178 ? 11.044 -4.588 2.548 1.00 87.88 178 PHE A C 1
ATOM 1393 O O . PHE A 1 178 ? 12.256 -4.676 2.379 1.00 87.88 178 PHE A O 1
ATOM 1400 N N . GLN A 1 179 ? 10.262 -3.843 1.760 1.00 85.25 179 GLN A N 1
ATOM 1401 C CA . GLN A 1 179 ? 10.788 -3.122 0.599 1.00 85.25 179 GLN A CA 1
ATOM 1402 C C . GLN A 1 179 ? 11.811 -2.049 0.976 1.00 85.25 179 GLN A C 1
ATOM 1404 O O . GLN A 1 179 ? 12.874 -1.984 0.369 1.00 85.25 179 GLN A O 1
ATOM 1409 N N . VAL A 1 180 ? 11.570 -1.279 2.043 1.00 84.50 180 VAL A N 1
ATOM 1410 C CA . VAL A 1 180 ? 12.547 -0.292 2.535 1.00 84.50 180 VAL A CA 1
ATOM 1411 C C . VAL A 1 180 ? 13.884 -0.954 2.888 1.00 84.50 180 VAL A C 1
ATOM 1413 O O . VAL A 1 180 ? 14.944 -0.430 2.542 1.00 84.50 180 VAL A O 1
ATOM 1416 N N . VAL A 1 181 ? 13.854 -2.116 3.551 1.00 84.62 181 VAL A N 1
ATOM 1417 C CA . VAL A 1 181 ? 15.071 -2.879 3.877 1.00 84.62 181 VAL A CA 1
ATOM 1418 C C . VAL A 1 181 ? 15.712 -3.457 2.613 1.00 84.62 181 VAL A C 1
ATOM 1420 O O . VAL A 1 181 ? 16.926 -3.364 2.446 1.00 84.62 181 VAL A O 1
ATOM 1423 N N . ASN A 1 182 ? 14.906 -4.025 1.718 1.00 85.62 182 ASN A N 1
ATOM 1424 C CA . ASN A 1 182 ? 15.340 -4.637 0.467 1.00 85.62 182 ASN A CA 1
ATOM 1425 C C . ASN A 1 182 ? 16.066 -3.626 -0.438 1.00 85.62 182 ASN A C 1
ATOM 1427 O O . ASN A 1 182 ? 17.143 -3.920 -0.959 1.00 85.62 182 ASN A O 1
ATOM 1431 N N . ASP A 1 183 ? 15.533 -2.411 -0.547 1.00 81.88 183 ASP A N 1
ATOM 1432 C CA . ASP A 1 183 ? 16.132 -1.322 -1.317 1.00 81.88 183 ASP A CA 1
ATOM 1433 C C . ASP A 1 183 ? 17.385 -0.756 -0.642 1.00 81.88 183 ASP A C 1
ATOM 1435 O O . ASP A 1 183 ? 18.375 -0.465 -1.315 1.00 81.88 183 ASP A O 1
ATOM 1439 N N . ALA A 1 184 ? 17.399 -0.653 0.691 1.00 82.69 184 ALA A N 1
ATOM 1440 C CA . ALA A 1 184 ? 18.593 -0.243 1.432 1.00 82.69 184 ALA A CA 1
ATOM 1441 C C . ALA A 1 184 ? 19.747 -1.255 1.288 1.00 82.69 184 ALA A C 1
ATOM 1443 O O . ALA A 1 184 ? 20.917 -0.867 1.218 1.00 82.69 184 ALA A O 1
ATOM 1444 N N . LEU A 1 185 ? 19.433 -2.554 1.229 1.00 81.25 185 LEU A N 1
ATOM 1445 C CA . LEU A 1 185 ? 20.408 -3.608 0.947 1.00 81.25 185 LEU A CA 1
ATOM 1446 C C . LEU A 1 185 ? 20.912 -3.530 -0.493 1.00 81.25 185 LEU A C 1
ATOM 1448 O O . LEU A 1 185 ? 22.115 -3.653 -0.718 1.00 81.25 185 LEU A O 1
ATOM 1452 N N . MET A 1 186 ? 20.017 -3.274 -1.448 1.00 78.12 186 MET A N 1
ATOM 1453 C CA . MET A 1 186 ? 20.372 -3.102 -2.855 1.00 78.12 186 MET A CA 1
ATOM 1454 C C . MET A 1 186 ? 21.329 -1.922 -3.070 1.00 78.12 186 MET A C 1
ATOM 1456 O O . MET A 1 186 ? 22.308 -2.058 -3.799 1.00 78.12 186 MET A O 1
ATOM 1460 N N . GLU A 1 187 ? 21.110 -0.794 -2.391 1.00 77.75 187 GLU A N 1
ATOM 1461 C CA . GLU A 1 187 ? 21.999 0.373 -2.470 1.00 77.75 187 GLU A CA 1
ATOM 1462 C C . GLU A 1 187 ? 23.415 0.067 -1.950 1.00 77.75 187 GLU A C 1
ATOM 1464 O O . GLU A 1 187 ? 24.400 0.524 -2.525 1.00 77.75 187 GLU A O 1
ATOM 1469 N N . LYS A 1 188 ? 23.536 -0.758 -0.900 1.00 80.19 188 LYS A N 1
ATOM 1470 C CA . LYS A 1 188 ? 24.833 -1.117 -0.299 1.00 80.19 188 LYS A CA 1
ATOM 1471 C C . LYS A 1 188 ? 25.556 -2.280 -0.994 1.00 80.19 188 LYS A C 1
ATOM 1473 O O . LYS A 1 188 ? 26.781 -2.284 -1.025 1.00 80.19 188 LYS A O 1
ATOM 1478 N N . TRP A 1 189 ? 24.829 -3.266 -1.530 1.00 78.12 189 TRP A N 1
ATOM 1479 C CA . TRP A 1 189 ? 25.375 -4.554 -2.013 1.00 78.12 189 TRP A CA 1
ATOM 1480 C C . TRP A 1 189 ? 25.089 -4.830 -3.502 1.00 78.12 189 TRP A C 1
ATOM 1482 O O . TRP A 1 189 ? 25.120 -5.978 -3.961 1.00 78.12 189 TRP A O 1
ATOM 1492 N N . MET A 1 190 ? 24.828 -3.757 -4.252 1.00 69.25 190 MET A N 1
ATOM 1493 C CA . MET A 1 190 ? 24.331 -3.667 -5.632 1.00 69.25 190 MET A CA 1
ATOM 1494 C C . MET A 1 190 ? 24.654 -4.856 -6.560 1.00 69.25 190 MET A C 1
ATOM 1496 O O . MET A 1 190 ? 23.747 -5.452 -7.136 1.00 69.25 190 MET A O 1
ATOM 1500 N N . MET A 1 191 ? 25.927 -5.245 -6.699 1.00 68.50 191 MET A N 1
ATOM 1501 C CA . MET A 1 191 ? 26.352 -6.247 -7.693 1.00 68.50 191 MET A CA 1
ATOM 1502 C C . MET A 1 191 ? 26.048 -7.702 -7.297 1.00 68.50 191 MET A C 1
ATOM 1504 O O . MET A 1 191 ? 25.796 -8.529 -8.170 1.00 68.50 191 MET A O 1
ATOM 1508 N N . GLN A 1 192 ? 26.050 -8.037 -6.003 1.00 72.06 192 GLN A N 1
ATOM 1509 C CA . GLN A 1 192 ? 25.792 -9.406 -5.524 1.00 72.06 192 GLN A CA 1
ATOM 1510 C C . GLN A 1 192 ? 24.309 -9.650 -5.222 1.00 72.06 192 GLN A C 1
ATOM 1512 O O . GLN A 1 192 ? 23.826 -10.778 -5.349 1.00 72.06 192 GLN A O 1
ATOM 1517 N N . TYR A 1 193 ? 23.574 -8.597 -4.856 1.00 76.62 193 TYR A N 1
ATOM 1518 C CA . TYR A 1 193 ? 22.187 -8.714 -4.410 1.00 76.62 193 TYR A CA 1
ATOM 1519 C C . TYR A 1 193 ? 21.146 -8.541 -5.529 1.00 76.62 193 TYR A C 1
ATOM 1521 O O . TYR A 1 193 ? 20.021 -9.010 -5.378 1.00 76.62 193 TYR A O 1
ATOM 1529 N N . PHE A 1 194 ? 21.506 -7.972 -6.688 1.00 72.75 194 PHE A N 1
ATOM 1530 C CA . PHE A 1 194 ? 20.556 -7.679 -7.776 1.00 72.75 194 PHE A CA 1
ATOM 1531 C C . PHE A 1 194 ? 19.690 -8.878 -8.200 1.00 72.75 194 PHE A C 1
ATOM 1533 O O . PHE A 1 194 ? 18.486 -8.747 -8.422 1.00 72.75 194 PHE A O 1
ATOM 1540 N N . ARG A 1 195 ? 20.283 -10.078 -8.270 1.00 70.25 195 ARG A N 1
ATOM 1541 C CA . ARG A 1 195 ? 19.565 -11.300 -8.672 1.00 70.25 195 ARG A CA 1
ATOM 1542 C C . ARG A 1 195 ? 18.514 -11.733 -7.641 1.00 70.25 195 ARG A C 1
ATOM 1544 O O . ARG A 1 195 ? 17.499 -12.325 -8.006 1.00 70.25 195 ARG A O 1
ATOM 1551 N N . TRP A 1 196 ? 18.762 -11.436 -6.369 1.00 76.38 196 TRP A N 1
ATOM 1552 C CA . TRP A 1 196 ? 17.883 -11.760 -5.248 1.00 76.38 196 TRP A CA 1
ATOM 1553 C C . TRP A 1 196 ? 16.846 -10.667 -4.997 1.00 76.38 196 TRP A C 1
ATOM 1555 O O . TRP A 1 196 ? 15.714 -10.998 -4.662 1.00 76.38 196 TRP A O 1
ATOM 1565 N N . TRP A 1 197 ? 17.189 -9.402 -5.251 1.00 77.75 197 TRP A N 1
ATOM 1566 C CA . TRP A 1 197 ? 16.330 -8.233 -5.042 1.00 77.75 197 TRP A CA 1
ATOM 1567 C C . TRP A 1 197 ? 14.960 -8.360 -5.727 1.00 77.75 197 TRP A C 1
ATOM 1569 O O . TRP A 1 197 ? 13.926 -8.143 -5.091 1.00 77.75 197 TRP A O 1
ATOM 1579 N N . VAL A 1 198 ? 14.930 -8.801 -6.993 1.00 73.88 198 VAL A N 1
ATOM 1580 C CA . VAL A 1 198 ? 13.667 -9.010 -7.731 1.00 73.88 198 VAL A CA 1
ATOM 1581 C C . VAL A 1 198 ? 12.833 -10.118 -7.087 1.00 73.88 198 VAL A C 1
ATOM 1583 O O . VAL A 1 198 ? 11.636 -9.954 -6.871 1.00 73.88 198 VAL A O 1
ATOM 1586 N N . SER A 1 199 ? 13.461 -11.243 -6.738 1.00 78.00 199 SER A N 1
ATOM 1587 C CA . SER A 1 199 ? 12.753 -12.387 -6.146 1.00 78.00 199 SER A CA 1
ATOM 1588 C C . SER A 1 199 ? 12.217 -12.050 -4.751 1.00 78.00 199 SER A C 1
ATOM 1590 O O . SER A 1 199 ? 11.078 -12.376 -4.434 1.00 78.00 199 SER A O 1
ATOM 1592 N N . ALA A 1 200 ? 13.009 -11.344 -3.942 1.00 82.62 200 ALA A N 1
ATOM 1593 C CA . ALA A 1 200 ? 12.636 -10.885 -2.609 1.00 82.62 200 ALA A CA 1
ATOM 1594 C C . ALA A 1 200 ? 11.449 -9.905 -2.652 1.00 82.62 200 ALA A C 1
ATOM 1596 O O . ALA A 1 200 ? 10.520 -10.015 -1.848 1.00 82.62 200 ALA A O 1
ATOM 1597 N N . SER A 1 201 ? 11.430 -9.005 -3.639 1.00 79.38 201 SER A N 1
ATOM 1598 C CA . SER A 1 201 ? 10.315 -8.077 -3.865 1.00 79.38 201 SER A CA 1
ATOM 1599 C C . SER A 1 201 ? 9.010 -8.820 -4.152 1.00 79.38 201 SER A C 1
ATOM 1601 O O . SER A 1 201 ? 7.984 -8.533 -3.542 1.00 79.38 201 SER A O 1
ATOM 1603 N N . VAL A 1 202 ? 9.050 -9.825 -5.033 1.00 81.62 202 VAL A N 1
ATOM 1604 C CA . VAL A 1 202 ? 7.850 -10.593 -5.395 1.00 81.62 202 VAL A CA 1
ATOM 1605 C C . VAL A 1 202 ? 7.362 -11.448 -4.227 1.00 81.62 202 VAL A C 1
ATOM 1607 O O . VAL A 1 202 ? 6.179 -11.422 -3.907 1.00 81.62 202 VAL A O 1
ATOM 1610 N N . ILE A 1 203 ? 8.269 -12.136 -3.529 1.00 84.00 203 ILE A N 1
ATOM 1611 C CA . ILE A 1 203 ? 7.914 -12.980 -2.378 1.00 84.00 203 ILE A CA 1
ATOM 1612 C C . ILE A 1 203 ? 7.288 -12.148 -1.252 1.00 84.00 203 ILE A C 1
ATOM 1614 O O . ILE A 1 203 ? 6.311 -12.578 -0.639 1.00 84.00 203 ILE A O 1
ATOM 1618 N N . SER A 1 204 ? 7.820 -10.954 -0.974 1.00 86.00 204 SER A N 1
ATOM 1619 C CA . SER A 1 204 ? 7.251 -10.083 0.061 1.00 86.00 204 SER A CA 1
ATOM 1620 C C . SER A 1 204 ? 5.864 -9.559 -0.317 1.00 86.00 204 SER A C 1
ATOM 1622 O O . SER A 1 204 ? 4.984 -9.478 0.543 1.00 86.00 204 SER A O 1
ATOM 1624 N N . PHE A 1 205 ? 5.630 -9.279 -1.602 1.00 85.06 205 PHE A N 1
ATOM 1625 C CA . PHE A 1 205 ? 4.303 -8.935 -2.103 1.00 85.06 205 PHE A CA 1
ATOM 1626 C C . PHE A 1 205 ? 3.322 -10.108 -1.985 1.00 85.06 205 PHE A C 1
ATOM 1628 O O . PHE A 1 205 ? 2.217 -9.932 -1.474 1.00 85.06 205 PHE A O 1
ATOM 1635 N N . ASP A 1 206 ? 3.731 -11.316 -2.373 1.00 85.12 206 ASP A N 1
ATOM 1636 C CA . ASP A 1 206 ? 2.902 -12.520 -2.255 1.00 85.12 206 ASP A CA 1
ATOM 1637 C C . ASP A 1 206 ? 2.563 -12.833 -0.790 1.00 85.12 206 ASP A C 1
ATOM 1639 O O . ASP A 1 206 ? 1.422 -13.173 -0.467 1.00 85.12 206 ASP A O 1
ATOM 1643 N N . ALA A 1 207 ? 3.511 -12.637 0.131 1.00 87.06 207 ALA A N 1
ATOM 1644 C CA . ALA A 1 207 ? 3.255 -12.752 1.563 1.00 87.06 207 ALA A CA 1
ATOM 1645 C C . ALA A 1 207 ? 2.195 -11.741 2.037 1.00 87.06 207 ALA A C 1
ATOM 1647 O O . ALA A 1 207 ? 1.295 -12.100 2.801 1.00 87.06 207 ALA A O 1
ATOM 1648 N N . ALA A 1 208 ? 2.243 -10.498 1.552 1.00 87.69 208 ALA A N 1
ATOM 1649 C CA . ALA A 1 208 ? 1.227 -9.492 1.854 1.00 87.69 208 ALA A CA 1
ATOM 1650 C C . ALA A 1 208 ? -0.150 -9.858 1.277 1.00 87.69 208 ALA A C 1
ATOM 1652 O O . ALA A 1 208 ? -1.161 -9.717 1.972 1.00 87.69 208 ALA A O 1
ATOM 1653 N N . LEU A 1 209 ? -0.202 -10.418 0.062 1.00 86.75 209 LEU A N 1
ATOM 1654 C CA . LEU A 1 209 ? -1.437 -10.954 -0.515 1.00 86.75 209 LEU A CA 1
ATOM 1655 C C . LEU A 1 209 ? -2.027 -12.055 0.372 1.00 86.75 209 LEU A C 1
ATOM 1657 O O . LEU A 1 209 ? -3.224 -12.031 0.654 1.00 86.75 209 LEU A O 1
ATOM 1661 N N . LEU A 1 210 ? -1.208 -12.985 0.873 1.00 88.31 210 LEU A N 1
ATOM 1662 C CA . LEU A 1 210 ? -1.665 -14.029 1.795 1.00 88.31 210 LEU A CA 1
ATOM 1663 C C . LEU A 1 210 ? -2.219 -13.442 3.101 1.00 88.31 210 LEU A C 1
ATOM 1665 O O . LEU A 1 210 ? -3.280 -13.873 3.560 1.00 88.31 210 LEU A O 1
ATOM 1669 N N . ILE A 1 211 ? -1.558 -12.422 3.661 1.00 88.00 211 ILE A N 1
ATOM 1670 C CA . ILE A 1 211 ? -2.039 -11.696 4.850 1.00 88.00 211 ILE A CA 1
ATOM 1671 C C . ILE A 1 211 ? -3.421 -11.076 4.599 1.00 88.00 211 ILE A C 1
ATOM 1673 O O . ILE A 1 211 ? -4.252 -11.056 5.509 1.00 88.00 211 ILE A O 1
ATOM 1677 N N . TRP A 1 212 ? -3.702 -10.605 3.382 1.00 89.12 212 TRP A N 1
ATOM 1678 C CA . TRP A 1 212 ? -5.013 -10.064 3.015 1.00 89.12 212 TRP A CA 1
ATOM 1679 C C . TRP A 1 212 ? -6.054 -11.140 2.676 1.00 89.12 212 TRP A C 1
ATOM 1681 O O . TRP A 1 212 ? -7.231 -10.958 2.982 1.00 89.12 212 TRP A O 1
ATOM 1691 N N . ILE A 1 213 ? -5.647 -12.273 2.099 1.00 86.44 213 ILE A N 1
ATOM 1692 C CA . ILE A 1 213 ? -6.533 -13.384 1.714 1.00 86.44 213 ILE A CA 1
ATOM 1693 C C . ILE A 1 213 ? -7.045 -14.138 2.942 1.00 86.44 213 ILE A C 1
ATOM 1695 O O . ILE A 1 213 ? -8.254 -14.313 3.093 1.00 86.44 213 ILE A O 1
ATOM 1699 N N . VAL A 1 214 ? -6.144 -14.582 3.829 1.00 86.75 214 VAL A N 1
ATOM 1700 C CA . VAL A 1 214 ? -6.469 -15.462 4.971 1.00 86.75 214 VAL A CA 1
ATOM 1701 C C . VAL A 1 214 ? -7.648 -14.941 5.812 1.00 86.75 214 VAL A C 1
ATOM 1703 O O . VAL A 1 214 ? -8.533 -15.724 6.164 1.00 86.75 214 VAL A O 1
ATOM 1706 N N . PRO A 1 215 ? -7.745 -13.635 6.117 1.00 81.81 215 PRO A N 1
ATOM 1707 C CA . PRO A 1 215 ? -8.868 -13.087 6.867 1.00 81.81 215 PRO A CA 1
ATOM 1708 C C . PRO A 1 215 ? -10.186 -13.072 6.094 1.00 81.81 215 PRO A C 1
ATOM 1710 O O . PRO A 1 215 ? -11.236 -13.201 6.717 1.00 81.81 215 PRO A O 1
ATOM 1713 N N . LEU A 1 216 ? -10.135 -12.914 4.770 1.00 82.50 216 LEU A N 1
ATOM 1714 C CA . LEU A 1 216 ? -11.305 -12.859 3.887 1.00 82.50 216 LEU A CA 1
ATOM 1715 C C . LEU A 1 216 ? -11.866 -14.247 3.551 1.00 82.50 216 LEU A C 1
ATOM 1717 O O . LEU A 1 216 ? -12.996 -14.365 3.067 1.00 82.50 216 LEU A O 1
ATOM 1721 N N . LEU A 1 217 ? -11.115 -15.310 3.858 1.00 82.69 217 LEU A N 1
ATOM 1722 C CA . LEU A 1 217 ? -11.637 -16.676 3.833 1.00 82.69 217 LEU A CA 1
ATOM 1723 C C . LEU A 1 217 ? -12.759 -16.869 4.862 1.00 82.69 217 LEU A C 1
ATOM 1725 O O . LEU A 1 217 ? -13.655 -17.682 4.639 1.00 82.69 217 LEU A O 1
ATOM 1729 N N . ARG A 1 218 ? -12.758 -16.093 5.954 1.00 79.50 218 ARG A N 1
ATOM 1730 C CA . ARG A 1 218 ? -13.840 -16.079 6.948 1.00 79.50 218 ARG A CA 1
ATOM 1731 C C . ARG A 1 218 ? -14.845 -14.955 6.641 1.00 79.50 218 ARG A C 1
ATOM 1733 O O . ARG A 1 218 ? -14.454 -13.930 6.083 1.00 79.50 218 ARG A O 1
ATOM 1740 N N . PRO A 1 219 ? -16.139 -15.117 6.987 1.00 73.75 219 PRO A N 1
ATOM 1741 C CA . PRO A 1 219 ? -17.124 -14.046 6.846 1.00 73.75 219 PRO A CA 1
ATOM 1742 C C . PRO A 1 219 ? -16.659 -12.777 7.569 1.00 73.75 219 PRO A C 1
ATOM 1744 O O . PRO A 1 219 ? -16.119 -12.855 8.675 1.00 73.75 219 PRO A O 1
ATOM 1747 N N . LEU A 1 220 ? -16.864 -11.611 6.948 1.00 72.38 220 LEU A N 1
ATOM 1748 C CA . LEU A 1 220 ? -16.514 -10.340 7.577 1.00 72.38 220 LEU A CA 1
ATOM 1749 C C . LEU A 1 220 ? -17.345 -10.162 8.855 1.00 72.38 220 LEU A C 1
ATOM 1751 O O . LEU A 1 220 ? -18.567 -10.320 8.793 1.00 72.38 220 LEU A O 1
ATOM 1755 N N . PRO A 1 221 ? -16.727 -9.795 9.994 1.00 72.06 221 PRO A N 1
ATOM 1756 C CA . PRO A 1 221 ? -17.487 -9.502 11.199 1.00 72.06 221 PRO A CA 1
ATOM 1757 C C . PRO A 1 221 ? -18.481 -8.367 10.909 1.00 72.06 221 PRO A C 1
ATOM 1759 O O . PRO A 1 221 ? -18.149 -7.457 10.131 1.00 72.06 221 PRO A O 1
ATOM 1762 N N . PRO A 1 222 ? -19.697 -8.398 11.480 1.00 68.38 222 PRO A N 1
ATOM 1763 C CA . PRO A 1 222 ? -20.662 -7.314 11.329 1.00 68.38 222 PRO A CA 1
ATOM 1764 C C . PRO A 1 222 ? -20.023 -5.981 11.735 1.00 68.38 222 PRO A C 1
ATOM 1766 O O . PRO A 1 222 ? -19.104 -5.945 12.554 1.00 68.38 222 PRO A O 1
ATOM 1769 N N . LEU A 1 223 ? -20.439 -4.895 11.083 1.00 62.12 223 LEU A N 1
ATOM 1770 C CA . LEU A 1 223 ? -19.901 -3.567 11.362 1.00 62.12 223 LEU A CA 1
ATOM 1771 C C . LEU A 1 223 ? -20.265 -3.228 12.812 1.00 62.12 223 LEU A C 1
ATOM 1773 O O . LEU A 1 223 ? -21.444 -3.062 13.115 1.00 62.12 223 LEU A O 1
ATOM 1777 N N . THR A 1 224 ? -19.282 -3.203 13.712 1.00 58.12 224 THR A N 1
ATOM 1778 C CA . THR A 1 224 ? -19.518 -2.786 15.095 1.00 58.12 224 THR A CA 1
ATOM 1779 C C . THR A 1 224 ? -19.992 -1.336 15.065 1.00 58.12 224 THR A C 1
ATOM 1781 O O . THR A 1 224 ? -19.288 -0.507 14.478 1.00 58.12 224 THR A O 1
ATOM 1784 N N . PRO A 1 225 ? -21.177 -1.021 15.621 1.00 57.56 225 PRO A N 1
ATOM 1785 C CA . PRO A 1 225 ? -21.625 0.358 15.720 1.00 57.56 225 PRO A CA 1
ATOM 1786 C C . PRO A 1 225 ? -20.575 1.166 16.497 1.00 57.56 225 PRO A C 1
ATOM 1788 O O . PRO A 1 225 ? -19.902 0.596 17.365 1.00 57.56 225 PRO A O 1
ATOM 1791 N N . PRO A 1 226 ? -20.382 2.455 16.159 1.00 55.81 226 PRO A N 1
ATOM 1792 C CA . PRO A 1 226 ? -19.416 3.301 16.847 1.00 55.81 226 PRO A CA 1
ATOM 1793 C C . PRO A 1 226 ? -19.665 3.213 18.356 1.00 55.81 226 PRO A C 1
ATOM 1795 O O . PRO A 1 226 ? -20.832 3.174 18.757 1.00 55.81 226 PRO A O 1
ATOM 1798 N N . PRO A 1 227 ? -18.609 3.141 19.187 1.00 51.28 227 PRO A N 1
ATOM 1799 C CA . PRO A 1 227 ? -18.772 3.098 20.629 1.00 51.28 227 PRO A CA 1
ATOM 1800 C C . PRO A 1 227 ? -19.532 4.354 21.042 1.00 51.28 227 PRO A C 1
ATOM 1802 O O . PRO A 1 227 ? -19.005 5.466 21.000 1.00 51.28 227 PRO A O 1
ATOM 1805 N N . THR A 1 228 ? -20.805 4.192 21.383 1.00 46.84 228 THR A N 1
ATOM 1806 C CA . THR A 1 228 ? -21.568 5.253 22.013 1.00 46.84 228 THR A CA 1
ATOM 1807 C C . THR A 1 228 ? -20.884 5.498 23.353 1.00 46.84 228 THR A C 1
ATOM 1809 O O . THR A 1 228 ? -20.790 4.593 24.178 1.00 46.84 228 THR A O 1
ATOM 1812 N N . LEU A 1 229 ? -20.331 6.703 23.535 1.00 55.28 229 LEU A N 1
ATOM 1813 C CA . LEU A 1 229 ? -19.609 7.113 24.752 1.00 55.28 229 LEU A CA 1
ATOM 1814 C C . LEU A 1 229 ? -20.444 6.947 26.033 1.00 55.28 229 LEU A C 1
ATOM 1816 O O . LEU A 1 229 ? -19.886 6.918 27.122 1.00 55.28 229 LEU A O 1
ATOM 1820 N N . PHE A 1 230 ? -21.755 6.806 25.873 1.00 53.19 230 PHE A N 1
ATOM 1821 C CA . PHE A 1 230 ? -22.712 6.410 26.888 1.00 53.19 230 PHE A CA 1
ATOM 1822 C C . PHE A 1 230 ? -23.533 5.252 26.332 1.00 53.19 230 PHE A C 1
ATOM 1824 O O . PHE A 1 230 ? -23.852 5.239 25.136 1.00 53.19 230 PHE A O 1
ATOM 1831 N N . SER A 1 231 ? -23.916 4.293 27.173 1.00 58.62 231 SER A N 1
ATOM 1832 C CA . SER A 1 231 ? -24.981 3.369 26.778 1.00 58.62 231 SER A CA 1
ATOM 1833 C C . SER A 1 231 ? -26.231 4.187 26.406 1.00 58.62 231 SER A C 1
ATOM 1835 O O . SER A 1 231 ? -26.418 5.321 26.864 1.00 58.62 231 SER A O 1
ATOM 1837 N N . GLN A 1 232 ? -27.089 3.668 25.525 1.00 59.62 232 GLN A N 1
ATOM 1838 C CA . GLN A 1 232 ? -28.323 4.373 25.158 1.00 59.62 232 GLN A CA 1
ATOM 1839 C C . GLN A 1 232 ? -29.163 4.699 26.407 1.00 59.62 232 GLN A C 1
ATOM 1841 O O . GLN A 1 232 ? -29.762 5.769 26.486 1.00 59.62 232 GLN A O 1
ATOM 1846 N N . GLU A 1 233 ? -29.094 3.833 27.418 1.00 66.00 233 GLU A N 1
ATOM 1847 C CA . GLU A 1 233 ? -29.693 4.016 28.738 1.00 66.00 233 GLU A CA 1
ATOM 1848 C C . GLU A 1 233 ? -29.047 5.172 29.521 1.00 66.00 233 GLU A C 1
ATOM 1850 O O . GLU A 1 233 ? -29.760 6.066 29.977 1.00 66.00 233 GLU A O 1
ATOM 1855 N N . GLU A 1 234 ? -27.714 5.243 29.603 1.00 69.69 234 GLU A N 1
ATOM 1856 C CA . GLU A 1 234 ? -26.996 6.347 30.263 1.00 69.69 234 GLU A CA 1
ATOM 1857 C C . GLU A 1 234 ? -27.240 7.694 29.574 1.00 69.69 234 GLU A C 1
ATOM 1859 O O . GLU A 1 234 ? -27.454 8.703 30.245 1.00 69.69 234 GLU A O 1
ATOM 1864 N N . SER A 1 235 ? -27.290 7.715 28.239 1.00 65.19 235 SER A N 1
ATOM 1865 C CA . SER A 1 235 ? -27.621 8.924 27.474 1.00 65.19 235 SER A CA 1
ATOM 1866 C C . SER A 1 235 ? -29.026 9.417 27.813 1.00 65.19 235 SER A C 1
ATOM 1868 O O . SER A 1 235 ? -29.221 10.606 28.061 1.00 65.19 235 SER A O 1
ATOM 1870 N N . THR A 1 236 ? -30.008 8.508 27.862 1.00 76.75 236 THR A N 1
ATOM 1871 C CA . THR A 1 236 ? -31.387 8.861 28.226 1.00 76.75 236 THR A CA 1
ATOM 1872 C C . THR A 1 236 ? -31.514 9.291 29.684 1.00 76.75 236 THR A C 1
ATOM 1874 O O . THR A 1 236 ? -32.249 10.235 29.969 1.00 76.75 236 THR A O 1
ATOM 1877 N N . ALA A 1 237 ? -30.758 8.671 30.594 1.00 81.31 237 ALA A N 1
ATOM 1878 C CA . ALA A 1 237 ? -30.747 9.018 32.010 1.00 81.31 237 ALA A CA 1
ATOM 1879 C C . ALA A 1 237 ? -30.154 10.414 32.245 1.00 81.31 237 ALA A C 1
ATOM 1881 O O . ALA A 1 237 ? -30.761 11.226 32.942 1.00 81.31 237 ALA A O 1
ATOM 1882 N N . ILE A 1 238 ? -29.021 10.729 31.607 1.00 82.44 238 ILE A N 1
ATOM 1883 C CA . ILE A 1 238 ? -28.383 12.050 31.692 1.00 82.44 238 ILE A CA 1
ATOM 1884 C C . ILE A 1 238 ? -29.286 13.121 31.070 1.00 82.44 238 ILE A C 1
ATOM 1886 O O . ILE A 1 238 ? -29.476 14.184 31.662 1.00 82.44 238 ILE A O 1
ATOM 1890 N N . LEU A 1 239 ? -29.897 12.846 29.912 1.00 83.50 239 LEU A N 1
ATOM 1891 C CA . LEU A 1 239 ? -30.813 13.786 29.261 1.00 83.50 239 LEU A CA 1
ATOM 1892 C C . LEU A 1 239 ? -32.043 14.074 30.137 1.00 83.50 239 LEU A C 1
ATOM 1894 O O . LEU A 1 239 ? -32.444 15.230 30.275 1.00 83.50 239 LEU A O 1
ATOM 1898 N N . ALA A 1 240 ? -32.609 13.040 30.769 1.00 85.31 240 ALA A N 1
ATOM 1899 C CA . ALA A 1 240 ? -33.712 13.182 31.714 1.00 85.31 240 ALA A CA 1
ATOM 1900 C C . ALA A 1 240 ? -33.298 14.012 32.939 1.00 85.31 240 ALA A C 1
ATOM 1902 O O . ALA A 1 240 ? -34.017 14.932 33.325 1.00 85.31 240 ALA A O 1
ATOM 1903 N N . GLN A 1 241 ? -32.109 13.763 33.497 1.00 89.31 241 GLN A N 1
ATOM 1904 C CA . GLN A 1 241 ? -31.574 14.526 34.627 1.00 89.31 241 GLN A CA 1
ATOM 1905 C C . GLN A 1 241 ? -31.381 16.011 34.294 1.00 89.31 241 GLN A C 1
ATOM 1907 O O . GLN A 1 241 ? -31.762 16.8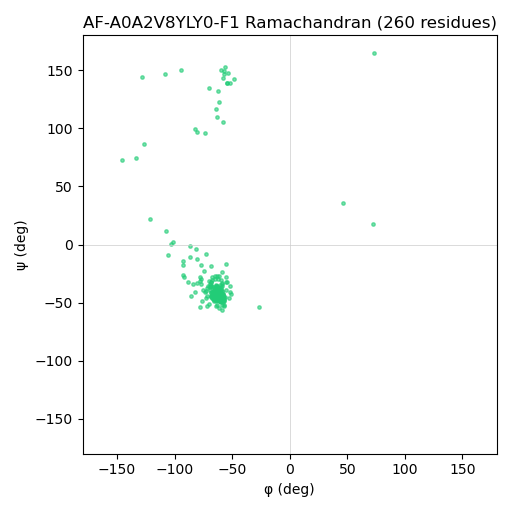78 35.083 1.00 89.31 241 GLN A O 1
ATOM 1912 N N . ILE A 1 242 ? -30.830 16.317 33.116 1.00 88.44 242 ILE A N 1
ATOM 1913 C CA . ILE A 1 242 ? -30.622 17.697 32.655 1.00 88.44 242 ILE A CA 1
ATOM 1914 C C . ILE A 1 242 ? -31.967 18.403 32.443 1.00 88.44 242 ILE A C 1
ATOM 1916 O O . ILE A 1 242 ? -32.134 19.550 32.866 1.00 88.44 242 ILE A O 1
ATOM 1920 N N . LEU A 1 243 ? -32.945 17.727 31.831 1.00 92.00 243 LEU A N 1
ATOM 1921 C CA . LEU A 1 243 ? -34.291 18.274 31.644 1.00 92.00 243 LEU A CA 1
ATOM 1922 C C . LEU A 1 243 ? -34.978 18.568 32.985 1.00 92.00 243 LEU A C 1
ATOM 1924 O O . LEU A 1 243 ? -35.595 19.624 33.131 1.00 92.00 243 LEU A O 1
ATOM 1928 N N . GLU A 1 244 ? -34.832 17.685 33.975 1.00 93.12 244 GLU A N 1
ATOM 1929 C CA . GLU A 1 244 ? -35.359 17.868 35.332 1.00 93.12 244 GLU A CA 1
ATOM 1930 C C . GLU A 1 244 ? -34.745 19.107 36.012 1.00 93.12 244 GLU A C 1
ATOM 1932 O O . GLU A 1 244 ? -35.460 19.938 36.584 1.00 93.12 244 GLU A O 1
ATOM 1937 N N . GLN A 1 245 ? -33.419 19.273 35.906 1.00 90.88 245 GLN A N 1
ATOM 1938 C CA . GLN A 1 245 ? -32.710 20.425 36.471 1.00 90.88 245 GLN A CA 1
ATOM 1939 C C . GLN A 1 245 ? -33.117 21.742 35.807 1.00 90.88 245 GLN A C 1
ATOM 1941 O O . GLN A 1 245 ? -33.422 22.710 36.507 1.00 90.88 245 GLN A O 1
ATOM 1946 N N . LEU A 1 246 ? -33.208 21.776 34.474 1.00 91.62 246 LEU A N 1
ATOM 1947 C CA . LEU A 1 246 ? -33.688 22.952 33.744 1.00 91.62 246 LEU A CA 1
ATOM 1948 C C . LEU A 1 246 ? -35.112 23.328 34.163 1.00 91.62 246 LEU A C 1
ATOM 1950 O O . LEU A 1 246 ? -35.414 24.506 34.359 1.00 91.62 2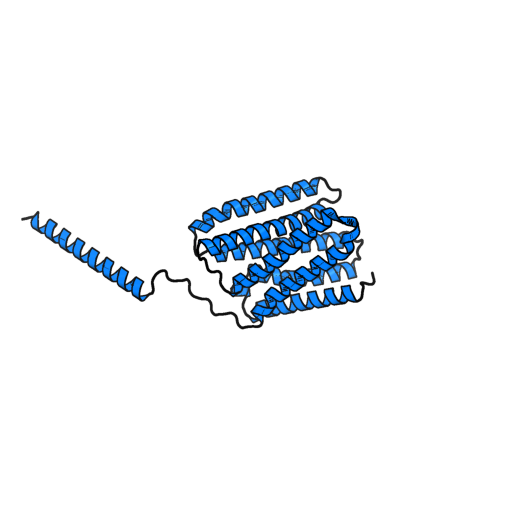46 LEU A O 1
ATOM 1954 N N . ARG A 1 247 ? -35.984 22.336 34.374 1.00 92.75 247 ARG A N 1
ATOM 1955 C CA . ARG A 1 247 ? -37.362 22.568 34.825 1.00 92.75 247 ARG A CA 1
ATOM 1956 C C . ARG A 1 247 ? -37.412 23.218 36.204 1.00 92.75 247 ARG A C 1
ATOM 1958 O O . ARG A 1 247 ? -38.193 24.151 36.396 1.00 92.75 247 ARG A O 1
ATOM 1965 N N . ARG A 1 248 ? -36.572 22.769 37.145 1.00 91.31 248 ARG A N 1
ATOM 1966 C CA . ARG A 1 248 ? -36.462 23.384 38.480 1.00 91.31 248 ARG A CA 1
ATOM 1967 C C . ARG A 1 248 ? -35.979 24.827 38.398 1.00 91.31 248 ARG A C 1
ATOM 1969 O O . ARG A 1 248 ? -36.623 25.700 38.971 1.00 91.31 248 ARG A O 1
ATOM 1976 N N . ILE A 1 249 ? -34.922 25.092 37.629 1.00 93.06 249 ILE A N 1
ATOM 1977 C CA . ILE A 1 249 ? -34.373 26.448 37.459 1.00 93.06 249 ILE A CA 1
ATOM 1978 C C . ILE A 1 249 ? -35.433 27.396 36.889 1.00 93.06 249 ILE A C 1
ATOM 1980 O O . ILE A 1 249 ? -35.606 28.508 37.393 1.00 93.06 249 ILE A O 1
ATOM 1984 N N . VAL A 1 250 ? -36.194 26.952 35.884 1.00 93.44 250 VAL A N 1
ATOM 1985 C CA . VAL A 1 250 ? -37.296 27.734 35.296 1.00 93.44 250 VAL A CA 1
ATOM 1986 C C . VAL A 1 250 ? -38.404 28.008 36.320 1.00 93.44 250 VAL A C 1
ATOM 1988 O O . VAL A 1 250 ? -38.970 29.102 36.360 1.00 93.44 250 VAL A O 1
ATOM 1991 N N . GLN A 1 251 ? -38.735 27.038 37.175 1.00 92.50 251 GLN A N 1
ATOM 1992 C CA . GLN A 1 251 ? -39.738 27.236 38.221 1.00 92.50 251 GLN A CA 1
ATOM 1993 C C . GLN A 1 251 ? -39.272 28.218 39.299 1.00 92.50 251 GLN A C 1
ATOM 1995 O O . GLN A 1 251 ? -40.066 29.059 39.725 1.00 92.50 251 GLN A O 1
ATOM 2000 N N . GLU A 1 252 ? -38.009 28.147 39.714 1.00 88.69 252 GLU A N 1
ATOM 2001 C CA . GLU A 1 252 ? -37.439 29.073 40.692 1.00 88.69 252 GLU A CA 1
ATOM 2002 C C . GLU A 1 252 ? -37.354 30.495 40.145 1.00 88.69 252 GLU A C 1
ATOM 2004 O O . GLU A 1 252 ? -37.849 31.423 40.785 1.00 88.69 252 GLU A O 1
ATOM 2009 N N . THR A 1 253 ? -36.857 30.676 38.920 1.00 88.56 253 THR A N 1
ATOM 2010 C CA . THR A 1 253 ? -36.860 31.996 38.265 1.00 88.56 253 THR A CA 1
ATOM 2011 C C . THR A 1 253 ? -38.275 32.555 38.131 1.00 88.56 253 THR A C 1
ATOM 2013 O O . THR A 1 253 ? -38.499 33.729 38.424 1.00 88.56 253 THR A O 1
ATOM 2016 N N . LYS A 1 254 ? -39.271 31.722 37.796 1.00 87.50 254 LYS A N 1
ATOM 2017 C CA . LYS A 1 254 ? -40.682 32.143 37.734 1.00 87.50 254 LYS A CA 1
ATOM 2018 C C . LYS A 1 254 ? -41.277 32.485 39.109 1.00 87.50 254 LYS A C 1
ATOM 2020 O O . LYS A 1 254 ? -42.210 33.289 39.170 1.00 87.50 254 LYS A O 1
ATOM 2025 N N . ARG A 1 255 ? -40.789 31.885 40.203 1.00 84.12 255 ARG A N 1
ATOM 2026 C CA . ARG A 1 255 ? -41.172 32.248 41.583 1.00 84.12 255 ARG A CA 1
ATOM 2027 C C . ARG A 1 255 ? -40.554 33.581 41.995 1.00 84.12 255 ARG A C 1
ATOM 2029 O O . ARG A 1 255 ? -41.288 34.436 42.477 1.00 84.12 255 ARG A O 1
ATOM 2036 N N . VAL A 1 256 ? -39.262 33.779 41.731 1.00 88.31 256 VAL A N 1
ATOM 2037 C CA . VAL A 1 256 ? -38.536 35.028 42.029 1.00 88.31 256 VAL A CA 1
ATOM 2038 C C . VAL A 1 256 ? -39.107 36.212 41.242 1.00 88.31 256 VAL A C 1
ATOM 2040 O O . VAL A 1 256 ? -39.276 37.302 41.784 1.00 88.31 256 VAL A O 1
ATOM 2043 N N . LEU A 1 257 ? -39.475 36.003 39.974 1.00 83.19 257 LEU A N 1
ATOM 2044 C CA . LEU A 1 257 ? -40.182 37.015 39.186 1.00 83.19 257 LEU A CA 1
ATOM 2045 C C . LEU A 1 257 ? -41.548 37.351 39.793 1.00 83.19 257 LEU A C 1
ATOM 2047 O O . LEU A 1 257 ? -41.885 38.521 39.902 1.00 83.19 257 LEU A O 1
ATOM 2051 N N . ARG A 1 258 ? -42.319 36.360 40.257 1.00 79.88 258 ARG A N 1
ATOM 2052 C CA . ARG A 1 258 ? -43.622 36.613 40.897 1.00 79.88 258 ARG A CA 1
ATOM 2053 C C . ARG A 1 258 ? -43.518 37.311 42.252 1.00 79.88 258 ARG A C 1
ATOM 2055 O O . ARG A 1 258 ? -44.414 38.076 42.584 1.00 79.88 258 ARG A O 1
ATOM 2062 N N . SER A 1 259 ? -42.460 37.066 43.023 1.00 78.50 259 SER A N 1
ATOM 2063 C CA . SER A 1 259 ? -42.246 37.738 44.310 1.00 78.50 259 SER A CA 1
ATOM 2064 C C . SER A 1 259 ? -41.740 39.174 44.171 1.00 78.50 259 SER A C 1
ATOM 2066 O O . SER A 1 259 ? -41.827 39.918 45.134 1.00 78.50 259 SER A O 1
ATOM 2068 N N . ARG A 1 260 ? -41.212 39.570 43.004 1.00 71.12 260 ARG A N 1
ATOM 2069 C CA . ARG A 1 260 ? -40.786 40.954 42.718 1.00 71.12 260 ARG A CA 1
ATOM 2070 C C . ARG A 1 260 ? -41.904 41.871 42.201 1.00 71.12 260 ARG A C 1
ATOM 2072 O O . ARG A 1 260 ? -41.674 43.066 42.084 1.00 71.12 260 ARG A O 1
ATOM 2079 N N . TRP A 1 261 ? -43.068 41.320 41.853 1.00 61.09 261 TRP A N 1
ATOM 2080 C CA . TRP A 1 261 ? -44.229 42.062 41.330 1.00 61.09 261 TRP A CA 1
ATOM 2081 C C . TRP A 1 261 ? -45.385 42.174 42.347 1.00 61.09 261 TRP A C 1
ATOM 2083 O O . TRP A 1 261 ? -46.496 42.548 41.978 1.00 61.09 261 TRP A O 1
ATOM 2093 N N . LYS A 1 262 ? -45.130 41.830 43.614 1.00 50.50 262 LYS A N 1
ATOM 2094 C CA . LYS A 1 262 ? -45.968 42.146 44.778 1.00 50.50 262 LYS A CA 1
ATOM 2095 C C . LYS A 1 262 ? -45.223 43.144 45.646 1.00 50.50 262 LYS A C 1
ATOM 2097 O O . LYS A 1 262 ? -45.916 43.986 46.247 1.00 50.50 262 LYS A O 1
#